Protein AF-A0A9P0MAN0-F1 (afdb_monomer_lite)

InterPro domains:
  IPR006800 Pellino family [PTHR12098] (97-258)
  IPR048334 Pellino, FHA domain [PF04710] (102-258)

Foldseek 3Di:
DDDPVVVVVVVVVVVVVVLVVVVVVLVVVVVVLVVVVVVCVVVDPDDPVVVVVSVVVVVVSVVVVVVSVVVVVVVVVVVVVVPDDDDDDDDDDDDDDPDPPDDPDFAWLAKDAAPQPPQADLVGADDQEGRMDTDTDDPFAADKDWDDKDKFQQLVPDVQLVPLPWAWEWADPDNRIIMIITIDGDRFKHKAWEWCAPDPNHNHHDDDRDPDPDNPDDDPPDDPIHRGAWMWIAGNVDSNDIDIAGGAQDSSNYHYHYDDPVDGDDPVSVVRD

pLDDT: mean 73.95, std 18.04, range [28.98, 98.31]

Secondary structure (DSSP, 8-state):
---HHHHHHHHHHHHHHHHHHHHHHHHHHHHHHHHHHHHHHHH----HHHHHHHHHHHHHHHHHHHHHHHHHHHHHHHHHHTS---------PPP-----S--PPPPEEEEEE-TTSTTS-TT--BTTB-SEEEEE--SS--EEEEEEEEEES-GGG-HHHH-TTSEEEEEEEETTEEEEEEEEEETTEEEEEEES--STT-SEE--PPPPSS--S----SS--S-TT-EEEEEESS-TT-EEEEES---TTSEEEE---TTSPPPGGGGG--

Sequence (273 aa):
MLPQHYMRNFVLTKMLFLVILITCLTLTVLSCIVLLNIIFSHRYCGTAAFQDRLNQAVANFTIILCFVTSVIKLFFSYVRHTGFLHISDGTESPILEEQDNSEKPKVKYGELVILGYNGFLPQGDKGRRRSKFVFYKRTVANGVKRLRHYVVRTPHSSQAILDANQHSISYTLSRNHAVIVEYTSDEDTDMFQIGRSSESPIDFVVMDTIPGDKTGETKVNQSTISRFACRILCDRNNPKIARIYAAGFDTSKNIFLGVSKRHPISINALNYV

Organism: Acanthoscelides obtectus (NCBI:txid200917)

Radius of gyration: 24.59 Å; chains: 1; bounding box: 73×46×70 Å

Structure (mmCIF, N/CA/C/O backbone):
data_AF-A0A9P0MAN0-F1
#
_entry.id   AF-A0A9P0MAN0-F1
#
loop_
_atom_site.group_PDB
_atom_site.id
_atom_site.type_symbol
_atom_site.label_atom_id
_atom_site.label_alt_id
_atom_site.label_comp_id
_atom_site.label_asym_id
_atom_site.label_entity_id
_atom_site.label_seq_id
_atom_site.pdbx_PDB_ins_code
_atom_site.Cartn_x
_atom_site.Cartn_y
_atom_site.Cartn_z
_atom_site.occupancy
_atom_site.B_iso_or_equiv
_atom_site.auth_seq_id
_atom_site.auth_comp_id
_atom_site.auth_asym_id
_atom_site.auth_atom_id
_atom_site.pdbx_PDB_model_num
ATOM 1 N N . MET A 1 1 ? -10.311 -13.537 47.025 1.00 41.66 1 MET A N 1
ATOM 2 C CA . MET A 1 1 ? -10.035 -12.650 45.874 1.00 41.66 1 MET A CA 1
ATOM 3 C C . MET A 1 1 ? -8.815 -11.809 46.214 1.00 41.66 1 MET A C 1
ATOM 5 O O . MET A 1 1 ? -8.884 -11.038 47.159 1.00 41.66 1 MET A O 1
ATOM 9 N N . LEU A 1 2 ? -7.682 -12.019 45.538 1.00 40.91 2 LEU A N 1
ATOM 10 C CA . LEU A 1 2 ? -6.485 -11.190 45.736 1.00 40.91 2 LEU A CA 1
ATOM 11 C C . LEU A 1 2 ? -6.649 -9.854 44.983 1.00 40.91 2 LEU A C 1
ATOM 13 O O . LEU A 1 2 ? -7.222 -9.863 43.891 1.00 40.91 2 LEU A O 1
ATOM 17 N N . PRO A 1 3 ? -6.165 -8.717 45.519 1.00 48.19 3 PRO A N 1
ATOM 18 C CA . PRO A 1 3 ? -6.352 -7.410 44.891 1.00 48.19 3 PRO A CA 1
ATOM 19 C C . PRO A 1 3 ? -5.692 -7.366 43.504 1.00 48.19 3 PRO A C 1
ATOM 21 O O . PRO A 1 3 ? -4.546 -7.794 43.354 1.00 48.19 3 PRO A O 1
ATOM 24 N N . GLN A 1 4 ? -6.370 -6.798 42.497 1.00 49.47 4 GLN A N 1
ATOM 25 C CA . GLN A 1 4 ? -5.861 -6.660 41.116 1.00 49.47 4 GLN A CA 1
ATOM 26 C C . GLN A 1 4 ? -4.467 -6.002 41.028 1.00 49.47 4 GLN A C 1
ATOM 28 O O . GLN A 1 4 ? -3.703 -6.281 40.104 1.00 49.47 4 GLN A O 1
ATOM 33 N N . HIS A 1 5 ? -4.096 -5.186 42.018 1.00 48.88 5 HIS A N 1
ATOM 34 C CA . HIS A 1 5 ? -2.762 -4.594 42.143 1.00 48.88 5 HIS A CA 1
ATOM 35 C C . HIS A 1 5 ? -1.633 -5.630 42.291 1.00 48.88 5 HIS A C 1
ATOM 37 O O . HIS A 1 5 ? -0.541 -5.430 41.758 1.00 48.88 5 HIS A O 1
ATOM 43 N N . TYR A 1 6 ? -1.890 -6.757 42.962 1.00 45.06 6 TYR A N 1
ATOM 44 C CA . TYR A 1 6 ? -0.875 -7.782 43.222 1.00 45.06 6 TYR A CA 1
ATOM 45 C C . TYR A 1 6 ? -0.571 -8.615 41.967 1.00 45.06 6 TYR A C 1
ATOM 47 O O . TYR A 1 6 ? 0.586 -8.895 41.657 1.00 45.06 6 TYR A O 1
ATOM 55 N N . MET A 1 7 ? -1.604 -8.922 41.173 1.00 47.66 7 MET A N 1
ATOM 56 C CA . MET A 1 7 ? -1.469 -9.627 39.889 1.00 47.66 7 MET A CA 1
ATOM 57 C C . MET A 1 7 ? -0.711 -8.789 38.850 1.00 47.66 7 MET A C 1
ATOM 59 O O . MET A 1 7 ? 0.095 -9.317 38.086 1.00 47.66 7 MET A O 1
ATOM 63 N N . ARG A 1 8 ? -0.923 -7.468 38.845 1.00 52.09 8 ARG A N 1
ATOM 64 C CA . ARG A 1 8 ? -0.305 -6.545 37.883 1.00 52.09 8 ARG A CA 1
ATOM 65 C C . ARG A 1 8 ? 1.192 -6.338 38.150 1.00 52.09 8 ARG A C 1
ATOM 67 O O . ARG A 1 8 ? 1.983 -6.388 37.209 1.00 52.09 8 ARG A O 1
ATOM 74 N N . ASN A 1 9 ? 1.589 -6.213 39.419 1.00 52.81 9 ASN A N 1
ATOM 75 C CA . ASN A 1 9 ? 3.002 -6.157 39.812 1.00 52.81 9 ASN A CA 1
ATOM 76 C C . ASN A 1 9 ? 3.727 -7.485 39.544 1.00 52.81 9 ASN A C 1
ATOM 78 O O . ASN A 1 9 ? 4.867 -7.485 39.093 1.00 52.81 9 ASN A O 1
ATOM 82 N N . PHE A 1 10 ? 3.054 -8.622 39.730 1.00 54.88 10 PHE A N 1
ATOM 83 C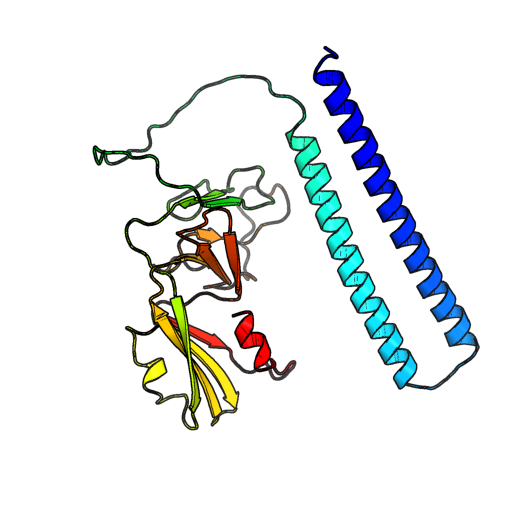 CA . PHE A 1 10 ? 3.632 -9.937 39.452 1.00 54.88 10 PHE A CA 1
ATOM 84 C C . PHE A 1 10 ? 3.945 -10.161 37.963 1.00 54.88 10 PHE A C 1
ATOM 86 O O . PHE A 1 10 ? 5.010 -10.681 37.622 1.00 54.88 10 PHE A O 1
ATOM 93 N N . VAL A 1 11 ? 3.048 -9.737 37.065 1.00 59.59 11 VAL A N 1
ATOM 94 C CA . VAL A 1 11 ? 3.262 -9.825 35.609 1.00 59.59 11 VAL A CA 1
ATOM 95 C C . VAL A 1 11 ? 4.402 -8.907 35.168 1.00 59.59 11 VAL A C 1
ATOM 97 O O . VAL A 1 11 ? 5.245 -9.325 34.376 1.00 59.59 11 VAL A O 1
ATOM 100 N N . LEU A 1 12 ? 4.480 -7.692 35.718 1.00 60.88 12 LEU A N 1
ATOM 101 C CA . LEU A 1 12 ? 5.533 -6.734 35.377 1.00 60.88 12 LEU A CA 1
ATOM 102 C C . LEU A 1 12 ? 6.921 -7.227 35.816 1.00 60.88 12 LEU A C 1
ATOM 104 O O . LEU A 1 12 ? 7.864 -7.176 35.029 1.00 60.88 12 LEU A O 1
ATOM 108 N N . THR A 1 13 ? 7.033 -7.783 37.026 1.00 62.50 13 THR A N 1
ATOM 109 C CA . THR A 1 13 ? 8.293 -8.341 37.542 1.00 62.50 13 THR A CA 1
ATOM 110 C C . THR A 1 13 ? 8.744 -9.558 36.735 1.00 62.50 13 THR A C 1
ATOM 112 O O . THR A 1 13 ? 9.922 -9.668 36.397 1.00 62.50 13 THR A O 1
ATOM 115 N N . LYS A 1 14 ? 7.818 -10.448 36.347 1.00 64.94 14 LYS A N 1
ATOM 116 C CA . LYS A 1 14 ? 8.136 -11.598 35.482 1.00 64.94 14 LYS A CA 1
ATOM 117 C C . LYS A 1 14 ? 8.559 -11.181 34.072 1.00 64.94 14 LYS A C 1
ATOM 119 O O . LYS A 1 14 ? 9.482 -11.773 33.518 1.00 64.94 14 LYS A O 1
ATOM 124 N N . MET A 1 15 ? 7.924 -10.155 33.509 1.00 65.12 15 MET A N 1
ATOM 125 C CA . MET A 1 15 ? 8.280 -9.613 32.192 1.00 65.12 15 MET A CA 1
ATOM 126 C C . MET A 1 15 ? 9.639 -8.908 32.214 1.00 65.12 15 MET A C 1
ATOM 128 O O . MET A 1 15 ? 10.447 -9.116 31.313 1.00 65.12 15 MET A O 1
ATOM 132 N N . LEU A 1 16 ? 9.938 -8.140 33.267 1.00 70.12 16 LEU A N 1
ATOM 133 C CA . LEU A 1 16 ? 11.247 -7.511 33.446 1.00 70.12 16 LEU A CA 1
ATOM 134 C C . LEU A 1 16 ? 12.358 -8.563 33.568 1.00 70.12 16 LEU A C 1
ATOM 136 O O . LEU A 1 16 ? 13.401 -8.435 32.930 1.00 70.12 16 LEU A O 1
ATOM 140 N N . PHE A 1 17 ? 12.109 -9.636 34.322 1.00 71.44 17 PHE A N 1
ATOM 141 C CA . PHE A 1 17 ? 13.049 -10.749 34.452 1.00 71.44 17 PHE A CA 1
ATOM 142 C C . PHE A 1 17 ? 13.304 -11.446 33.108 1.00 71.44 17 PHE A C 1
ATOM 144 O O . PHE A 1 17 ? 14.449 -11.744 32.774 1.00 71.44 17 PHE A O 1
ATOM 151 N N . LEU A 1 18 ? 12.259 -11.636 32.295 1.00 72.25 18 LEU A N 1
ATOM 152 C CA . LEU A 1 18 ? 12.378 -12.209 30.953 1.00 72.25 18 LEU A CA 1
ATOM 153 C C . LEU A 1 18 ? 13.194 -11.309 30.010 1.00 72.25 18 LEU A C 1
ATOM 155 O O . LEU A 1 18 ? 14.038 -11.807 29.268 1.00 72.25 18 LEU A O 1
ATOM 159 N N . VAL A 1 19 ? 12.996 -9.988 30.065 1.00 71.25 19 VAL A N 1
ATOM 160 C CA . VAL A 1 19 ? 13.771 -9.020 29.267 1.00 71.25 19 VAL A CA 1
ATOM 161 C C . VAL A 1 19 ? 15.247 -9.024 29.670 1.00 71.25 19 VAL A C 1
ATOM 163 O O . VAL A 1 19 ? 16.117 -9.049 28.797 1.00 71.25 19 VAL A O 1
ATOM 166 N N . ILE A 1 20 ? 15.544 -9.050 30.973 1.00 74.44 20 ILE A N 1
ATOM 167 C CA . ILE A 1 20 ? 16.921 -9.149 31.479 1.00 74.44 20 ILE A CA 1
ATOM 168 C C . ILE A 1 20 ? 17.561 -10.462 31.014 1.00 74.44 20 ILE A C 1
ATOM 170 O O . ILE A 1 20 ? 18.679 -10.446 30.502 1.00 74.44 20 ILE A O 1
ATOM 174 N N . LEU A 1 21 ? 16.833 -11.579 31.105 1.00 74.88 21 LEU A N 1
ATOM 175 C CA . LEU A 1 21 ? 17.315 -12.893 30.683 1.00 74.88 21 LEU A CA 1
ATOM 176 C C . LEU A 1 21 ? 17.633 -12.937 29.181 1.00 74.88 21 LEU A C 1
ATOM 178 O O . LEU A 1 21 ? 18.707 -13.399 28.799 1.00 74.88 21 LEU A O 1
ATOM 182 N N . ILE A 1 22 ? 16.741 -12.411 28.333 1.00 76.44 22 ILE A N 1
ATOM 183 C CA . ILE A 1 22 ? 16.956 -12.327 26.879 1.00 76.44 22 ILE A CA 1
ATOM 184 C C . ILE A 1 22 ? 18.169 -11.445 26.573 1.00 76.44 22 ILE A C 1
ATOM 186 O O . ILE A 1 22 ? 19.022 -11.823 25.772 1.00 76.44 22 ILE A O 1
ATOM 190 N N . THR A 1 23 ? 18.292 -10.301 27.247 1.00 73.12 23 THR A N 1
ATOM 191 C CA . THR A 1 23 ? 19.420 -9.380 27.046 1.00 73.12 23 THR A CA 1
ATOM 192 C C . THR A 1 23 ? 20.745 -10.039 27.445 1.00 73.12 23 THR A C 1
ATOM 194 O O . THR A 1 23 ? 21.688 -10.041 26.653 1.00 73.12 23 THR A O 1
ATOM 197 N N . CYS A 1 24 ? 20.808 -10.695 28.608 1.00 74.06 24 CYS A N 1
ATOM 198 C CA . CYS A 1 24 ? 21.978 -11.468 29.037 1.00 74.06 24 CYS A CA 1
ATOM 199 C C . CYS A 1 24 ? 22.333 -12.578 28.044 1.00 74.06 24 CYS A C 1
ATOM 201 O O . CYS A 1 24 ? 23.498 -12.713 27.668 1.00 74.06 24 CYS A O 1
ATOM 203 N N . LEU A 1 25 ? 21.345 -13.344 27.573 1.00 77.69 25 LEU A N 1
ATOM 204 C CA . LEU A 1 25 ? 21.576 -14.427 26.619 1.00 77.69 25 LEU A CA 1
ATOM 205 C C . LEU A 1 25 ? 22.143 -13.889 25.298 1.00 77.69 25 LEU A C 1
ATOM 207 O O . LEU A 1 25 ? 23.126 -14.426 24.792 1.00 77.69 25 LEU A O 1
ATOM 211 N N . THR A 1 26 ? 21.595 -12.785 24.778 1.00 75.69 26 THR A N 1
ATOM 212 C CA . THR A 1 26 ? 22.109 -12.154 23.549 1.00 75.69 26 THR A CA 1
ATOM 213 C C . THR A 1 26 ? 23.539 -11.635 23.709 1.00 75.69 26 THR A C 1
ATOM 215 O O . THR A 1 26 ? 24.371 -11.878 22.839 1.00 75.69 26 THR A O 1
ATOM 218 N N . LEU A 1 27 ? 23.871 -10.997 24.835 1.00 75.19 27 LEU A N 1
ATOM 219 C CA . LEU A 1 27 ? 25.234 -10.530 25.110 1.00 75.19 27 LEU A CA 1
ATOM 220 C C . LEU A 1 27 ? 26.223 -11.693 25.235 1.00 75.19 27 LEU A C 1
ATOM 222 O O . LEU A 1 27 ? 27.342 -11.610 24.729 1.00 75.19 27 LEU A O 1
ATOM 226 N N . THR A 1 28 ? 25.795 -12.800 25.845 1.00 75.06 28 THR A N 1
ATOM 227 C CA . THR A 1 28 ? 26.633 -13.994 25.998 1.00 75.06 28 THR A CA 1
ATOM 228 C C . THR A 1 28 ? 26.911 -14.627 24.635 1.00 75.06 28 THR A C 1
ATOM 230 O O . THR A 1 28 ? 28.068 -14.865 24.297 1.00 75.06 28 THR A O 1
ATOM 233 N N . VAL A 1 29 ? 25.883 -14.795 23.795 1.00 78.88 29 VAL A N 1
ATOM 234 C CA . VAL A 1 29 ? 26.041 -15.317 22.426 1.00 78.88 29 VAL A CA 1
ATOM 235 C C . VAL A 1 29 ? 26.944 -14.409 21.584 1.00 78.88 29 VAL A C 1
ATOM 237 O O . VAL A 1 29 ? 27.822 -14.912 20.883 1.00 78.88 29 VAL A O 1
ATOM 240 N N . LEU A 1 30 ? 26.799 -13.084 21.694 1.00 76.00 30 LEU A N 1
ATOM 241 C CA . LEU A 1 30 ? 27.668 -12.135 20.995 1.00 76.00 30 LEU A CA 1
ATOM 242 C C . LEU A 1 30 ? 29.128 -12.271 21.445 1.00 76.00 30 LEU A C 1
ATOM 244 O O . LEU A 1 30 ? 30.023 -12.330 20.603 1.00 76.00 30 LEU A O 1
ATOM 248 N N . SER A 1 31 ? 29.368 -12.378 22.756 1.00 74.06 31 SER A N 1
ATOM 249 C CA . SER A 1 31 ? 30.718 -12.571 23.293 1.00 74.06 31 SER A CA 1
ATOM 250 C C . SER A 1 31 ? 31.347 -13.882 22.810 1.00 74.06 31 SER A C 1
ATOM 252 O O . SER A 1 31 ? 32.505 -13.872 22.403 1.00 74.06 31 SER A O 1
ATOM 254 N N . CYS A 1 32 ? 30.580 -14.978 22.731 1.00 76.44 32 CYS A N 1
ATOM 255 C CA . CYS A 1 32 ? 31.044 -16.246 22.164 1.00 76.44 32 CYS A CA 1
ATOM 256 C C . CYS A 1 32 ? 31.399 -16.124 20.675 1.00 76.44 32 CYS A C 1
ATOM 258 O O . CYS A 1 32 ? 32.428 -16.650 20.259 1.00 76.44 32 CYS A O 1
ATOM 260 N N . ILE A 1 33 ? 30.592 -15.418 19.874 1.00 74.19 33 ILE A N 1
ATOM 261 C CA . ILE A 1 33 ? 30.869 -15.195 18.443 1.00 74.19 33 ILE A CA 1
ATOM 262 C C . ILE A 1 33 ? 32.153 -14.379 18.260 1.00 74.19 33 ILE A C 1
ATOM 264 O O . ILE A 1 33 ? 32.983 -14.727 17.420 1.00 74.19 33 ILE A O 1
ATOM 268 N N . VAL A 1 34 ? 32.346 -13.325 19.058 1.00 73.62 34 VAL A N 1
ATOM 269 C CA . VAL A 1 34 ? 33.569 -12.507 19.026 1.00 73.62 34 VAL A CA 1
ATOM 270 C C . VAL A 1 34 ? 34.785 -13.328 19.458 1.00 73.62 34 VAL A C 1
ATOM 272 O O . VAL A 1 34 ? 35.817 -13.276 18.792 1.00 73.62 34 VAL A O 1
ATOM 275 N N . LEU A 1 35 ? 34.663 -14.139 20.514 1.00 73.50 35 LEU A N 1
ATOM 276 C CA . LEU A 1 35 ? 35.747 -15.001 20.987 1.00 73.50 35 LEU A CA 1
ATOM 277 C C . LEU A 1 35 ? 36.127 -16.057 19.939 1.00 73.50 35 LEU A C 1
ATOM 279 O O . LEU A 1 35 ? 37.308 -16.267 19.673 1.00 73.50 35 LEU A O 1
ATOM 283 N N . LEU A 1 36 ? 35.131 -16.680 19.300 1.00 70.94 36 LEU A N 1
ATOM 284 C CA . LEU A 1 36 ? 35.341 -17.605 18.187 1.00 70.94 36 LEU A CA 1
ATOM 285 C C . LEU A 1 36 ? 36.035 -16.897 17.019 1.00 70.94 36 LEU A C 1
ATOM 287 O O . LEU A 1 36 ? 36.984 -17.442 16.468 1.00 70.94 36 LEU A O 1
ATOM 291 N N . ASN A 1 37 ? 35.636 -15.670 16.683 1.00 65.75 37 ASN A N 1
ATOM 292 C CA . ASN A 1 37 ? 36.287 -14.883 15.636 1.00 65.75 37 ASN A CA 1
ATOM 293 C C . ASN A 1 37 ? 37.772 -14.628 15.965 1.00 65.75 37 ASN A C 1
ATOM 295 O O . ASN A 1 37 ? 38.631 -14.900 15.133 1.00 65.75 37 ASN A O 1
ATOM 299 N N . ILE A 1 38 ? 38.095 -14.237 17.203 1.00 69.38 38 ILE A N 1
ATOM 300 C CA . ILE A 1 38 ? 39.485 -14.041 17.656 1.00 69.38 38 ILE A CA 1
ATOM 301 C C . ILE A 1 38 ? 40.288 -15.353 17.580 1.00 69.38 38 ILE A C 1
ATOM 303 O O . ILE A 1 38 ? 41.393 -15.367 17.036 1.00 69.38 38 ILE A O 1
ATOM 307 N N . ILE A 1 39 ? 39.730 -16.468 18.067 1.00 68.69 39 ILE A N 1
ATOM 308 C CA . ILE A 1 39 ? 40.394 -17.785 18.067 1.00 68.69 39 ILE A CA 1
ATOM 309 C C . ILE A 1 39 ? 40.644 -18.289 16.637 1.00 68.69 39 ILE A C 1
ATOM 311 O O . ILE A 1 39 ? 41.720 -18.815 16.345 1.00 68.69 39 ILE A O 1
ATOM 315 N N . PHE A 1 40 ? 39.669 -18.132 15.738 1.00 62.16 40 PHE A N 1
ATOM 316 C CA . PHE A 1 40 ? 39.787 -18.583 14.351 1.00 62.16 40 PHE A CA 1
ATOM 317 C C . PHE A 1 40 ? 40.678 -17.666 13.511 1.00 62.16 40 PHE A C 1
ATOM 319 O O . PHE A 1 40 ? 41.458 -18.177 12.710 1.00 62.16 40 PHE A O 1
ATOM 326 N N . SER A 1 41 ? 40.647 -16.352 13.743 1.00 61.66 41 SER A N 1
ATOM 327 C CA . SER A 1 41 ? 41.544 -15.390 13.088 1.00 61.66 41 SER A CA 1
ATOM 328 C C . SER A 1 41 ? 43.016 -15.652 13.448 1.00 61.66 41 SER A C 1
ATOM 330 O O . SER A 1 41 ? 43.905 -15.489 12.617 1.00 61.66 41 SER A O 1
ATOM 332 N N . HIS A 1 42 ? 43.277 -16.186 14.649 1.00 59.91 42 HIS A N 1
ATOM 333 C CA . HIS A 1 42 ? 44.621 -16.573 15.088 1.00 59.91 42 HIS A CA 1
ATOM 334 C C . HIS A 1 42 ? 45.084 -17.961 14.584 1.00 59.91 42 HIS A C 1
ATOM 336 O O . HIS A 1 42 ? 46.278 -18.261 14.646 1.00 59.91 42 HIS A O 1
ATOM 342 N N . ARG A 1 43 ? 44.174 -18.829 14.102 1.00 57.47 43 ARG A N 1
ATOM 343 C CA . ARG A 1 43 ? 44.503 -20.185 13.597 1.00 57.47 43 ARG A CA 1
ATOM 344 C C . ARG A 1 43 ? 44.394 -20.353 12.081 1.00 57.47 43 ARG A C 1
ATOM 346 O O . ARG A 1 43 ? 45.039 -21.247 11.546 1.00 57.47 43 ARG A O 1
ATOM 353 N N . TYR A 1 44 ? 43.603 -19.532 11.394 1.00 55.41 44 TYR A N 1
ATOM 354 C CA . TYR A 1 44 ? 43.325 -19.681 9.966 1.00 55.41 44 TYR A CA 1
ATOM 355 C C . TYR A 1 44 ? 43.470 -18.343 9.243 1.00 55.41 44 TYR A C 1
ATOM 357 O O . TYR A 1 44 ? 42.501 -17.636 8.977 1.00 55.41 44 TYR A O 1
ATOM 365 N N . CYS A 1 45 ? 44.705 -18.018 8.874 1.00 49.31 45 CYS A N 1
ATOM 366 C CA . CYS A 1 45 ? 44.957 -16.999 7.868 1.00 49.31 45 CYS A CA 1
ATOM 367 C C . CYS A 1 45 ? 44.557 -17.566 6.489 1.00 49.31 45 CYS A C 1
ATOM 369 O O . CYS A 1 45 ? 45.203 -18.490 5.999 1.00 49.31 45 CYS A O 1
ATOM 371 N N . GLY A 1 46 ? 43.495 -17.037 5.864 1.00 55.91 46 GLY A N 1
ATOM 372 C CA . GLY A 1 46 ? 43.419 -17.028 4.394 1.00 55.91 46 GLY A CA 1
ATOM 373 C C . GLY A 1 46 ? 42.343 -17.835 3.650 1.00 55.91 46 GLY A C 1
ATOM 374 O O . GLY A 1 46 ? 42.591 -18.188 2.503 1.00 55.91 46 GLY A O 1
ATOM 375 N N . THR A 1 47 ? 41.135 -18.084 4.178 1.00 59.81 47 THR A N 1
ATOM 376 C CA . THR A 1 47 ? 40.023 -18.564 3.313 1.00 59.81 47 THR A CA 1
ATOM 377 C C . THR A 1 47 ? 38.866 -17.560 3.248 1.00 59.81 47 THR A C 1
ATOM 379 O O . THR A 1 47 ? 38.084 -17.415 4.185 1.00 59.81 47 THR A O 1
ATOM 382 N N . ALA A 1 48 ? 38.732 -16.864 2.112 1.00 59.62 48 ALA A N 1
ATOM 383 C CA . ALA A 1 48 ? 37.707 -15.834 1.875 1.00 59.62 48 ALA A CA 1
ATOM 384 C C . ALA A 1 48 ? 36.267 -16.325 2.157 1.00 59.62 48 ALA A C 1
ATOM 386 O O . ALA A 1 48 ? 35.456 -15.606 2.730 1.00 59.62 48 ALA A O 1
ATOM 387 N N . ALA A 1 49 ? 35.981 -17.600 1.874 1.00 58.09 49 ALA A N 1
ATOM 388 C CA . ALA A 1 49 ? 34.672 -18.218 2.100 1.00 58.09 49 ALA A CA 1
ATOM 389 C C . ALA A 1 49 ? 34.290 -18.411 3.586 1.00 58.09 49 ALA A C 1
ATOM 391 O O . ALA A 1 49 ? 33.119 -18.645 3.904 1.00 58.09 49 ALA A O 1
ATOM 392 N N . PHE A 1 50 ? 35.257 -18.379 4.510 1.00 61.16 50 PHE A N 1
ATOM 393 C CA . PHE A 1 50 ? 34.981 -18.406 5.950 1.00 61.16 50 PHE A CA 1
ATOM 394 C C . PHE A 1 50 ? 34.656 -17.001 6.463 1.00 61.16 50 PHE A C 1
ATOM 396 O O . PHE A 1 50 ? 33.674 -16.829 7.186 1.00 61.16 50 PHE A O 1
ATOM 403 N N . GLN A 1 51 ? 35.406 -15.996 5.998 1.00 62.12 51 GLN A N 1
ATOM 404 C CA . GLN A 1 51 ? 35.175 -14.592 6.330 1.00 62.12 51 GLN A CA 1
ATOM 405 C C . GLN A 1 51 ? 33.783 -14.121 5.886 1.00 62.12 51 GLN A C 1
ATOM 407 O O . GLN A 1 51 ? 33.089 -13.466 6.659 1.00 62.12 51 GLN A O 1
ATOM 412 N N . ASP A 1 52 ? 33.323 -14.526 4.698 1.00 61.72 52 ASP A N 1
ATOM 413 C CA . ASP A 1 52 ? 31.982 -14.180 4.206 1.00 61.72 52 ASP A CA 1
ATOM 414 C C . ASP A 1 52 ? 30.861 -14.794 5.056 1.00 61.72 52 ASP A C 1
ATOM 416 O O . ASP A 1 52 ? 29.876 -14.126 5.377 1.00 61.72 52 ASP A O 1
ATOM 420 N N . ARG A 1 53 ? 31.019 -16.050 5.497 1.00 62.91 53 ARG A N 1
ATOM 421 C CA . ARG A 1 53 ? 30.042 -16.709 6.383 1.00 62.91 53 ARG A CA 1
ATOM 422 C C . ARG A 1 53 ? 29.999 -16.077 7.772 1.00 62.91 53 ARG A C 1
ATOM 424 O O . ARG A 1 53 ? 28.922 -15.958 8.352 1.00 62.91 53 ARG A O 1
ATOM 431 N N . LEU A 1 54 ? 31.144 -15.630 8.279 1.00 63.19 54 LEU A N 1
ATOM 432 C CA . LEU A 1 54 ? 31.239 -14.891 9.536 1.00 63.19 54 LEU A CA 1
ATOM 433 C C . LEU A 1 54 ? 30.631 -13.493 9.430 1.00 63.19 54 LEU A C 1
ATOM 435 O O . LEU A 1 54 ? 29.845 -13.114 10.294 1.00 63.19 54 LEU A O 1
ATOM 439 N N . ASN A 1 55 ? 30.910 -12.763 8.351 1.00 65.25 55 ASN A N 1
ATOM 440 C CA . ASN A 1 55 ? 30.300 -11.461 8.084 1.00 65.25 55 ASN A CA 1
ATOM 441 C C . ASN A 1 55 ? 28.773 -11.576 7.976 1.00 65.25 55 ASN A C 1
ATOM 443 O O . ASN A 1 55 ? 28.053 -10.763 8.556 1.00 65.25 55 ASN A O 1
ATOM 447 N N . GLN A 1 56 ? 28.268 -12.625 7.318 1.00 67.31 56 GLN A N 1
ATOM 448 C CA . GLN A 1 56 ? 26.834 -12.905 7.253 1.00 67.31 56 GLN A CA 1
ATOM 449 C C . GLN A 1 56 ? 26.244 -13.227 8.636 1.00 67.31 56 GLN A C 1
ATOM 451 O O . GLN A 1 56 ? 25.158 -12.751 8.969 1.00 67.31 56 GLN A O 1
ATOM 456 N N . ALA A 1 57 ? 26.953 -14.003 9.463 1.00 62.56 57 ALA A N 1
ATOM 457 C CA . ALA A 1 57 ? 26.522 -14.312 10.826 1.00 62.56 57 ALA A CA 1
ATOM 458 C C . ALA A 1 57 ? 26.486 -13.057 11.717 1.00 62.56 57 ALA A C 1
ATOM 460 O O . ALA A 1 57 ? 25.507 -12.843 12.432 1.00 62.56 57 ALA A O 1
ATOM 461 N N . VAL A 1 58 ? 27.499 -12.189 11.624 1.00 66.94 58 VAL A N 1
ATOM 462 C CA . VAL A 1 58 ? 27.558 -10.901 12.336 1.00 66.94 58 VAL A CA 1
ATOM 463 C C . VAL A 1 58 ? 26.449 -9.957 11.863 1.00 66.94 58 VAL A C 1
ATOM 465 O O . VAL A 1 58 ? 25.797 -9.319 12.693 1.00 66.94 58 VAL A O 1
ATOM 468 N N . ALA A 1 59 ? 26.169 -9.899 10.558 1.00 65.69 59 ALA A N 1
ATOM 469 C CA . ALA A 1 59 ? 25.083 -9.088 10.007 1.00 65.69 59 ALA A CA 1
ATOM 470 C C . ALA A 1 59 ? 23.707 -9.564 10.502 1.00 65.69 59 ALA A C 1
ATOM 472 O O . ALA A 1 59 ? 22.921 -8.762 11.010 1.00 65.69 59 ALA A O 1
ATOM 473 N N . ASN A 1 60 ? 23.444 -10.873 10.442 1.00 68.56 60 ASN A N 1
ATOM 474 C CA . ASN A 1 60 ? 22.207 -11.466 10.954 1.00 68.56 60 ASN A CA 1
ATOM 475 C C . ASN A 1 60 ? 22.044 -11.204 12.460 1.00 68.56 60 ASN A C 1
ATOM 477 O O . ASN A 1 60 ? 20.955 -10.859 12.918 1.00 68.56 60 ASN A O 1
ATOM 481 N N . PHE A 1 61 ? 23.131 -11.303 13.229 1.00 66.50 61 PHE A N 1
ATOM 482 C CA . PHE A 1 61 ? 23.105 -11.034 14.664 1.00 66.50 61 PHE A CA 1
ATOM 483 C C . PHE A 1 61 ? 22.863 -9.551 14.982 1.00 66.50 61 PHE A C 1
ATOM 485 O O . PHE A 1 61 ? 22.099 -9.224 15.888 1.00 66.50 61 PHE A O 1
ATOM 492 N N . THR A 1 62 ? 23.450 -8.643 14.199 1.00 66.31 62 THR A N 1
ATOM 493 C CA . THR A 1 62 ? 23.230 -7.194 14.328 1.00 66.31 62 THR A CA 1
ATOM 494 C C . THR A 1 62 ? 21.763 -6.838 14.078 1.00 66.31 62 THR A C 1
ATOM 496 O O . THR A 1 62 ? 21.181 -6.066 14.837 1.00 66.31 62 THR A O 1
ATOM 499 N N . ILE A 1 63 ? 21.127 -7.460 13.078 1.00 68.00 63 ILE A N 1
ATOM 500 C CA . ILE A 1 63 ? 19.692 -7.290 12.798 1.00 68.00 63 ILE A CA 1
ATOM 501 C C . ILE A 1 63 ? 18.845 -7.758 13.989 1.00 68.00 63 ILE A C 1
ATOM 503 O O . ILE A 1 63 ? 17.938 -7.042 14.418 1.00 68.00 63 ILE A O 1
ATOM 507 N N . ILE A 1 64 ? 19.165 -8.924 14.560 1.00 67.56 64 ILE A N 1
ATOM 508 C CA . ILE A 1 64 ? 18.470 -9.459 15.742 1.00 67.56 64 ILE A CA 1
ATOM 509 C C . ILE A 1 64 ? 18.633 -8.511 16.938 1.00 67.56 64 ILE A C 1
ATOM 511 O O . ILE A 1 64 ? 17.652 -8.201 17.613 1.00 67.56 64 ILE A O 1
ATOM 515 N N . LEU A 1 65 ? 19.836 -7.984 17.176 1.00 65.69 65 LEU A N 1
ATOM 516 C CA . LEU A 1 65 ? 20.095 -7.042 18.266 1.00 65.69 65 LEU A CA 1
ATOM 517 C C . LEU A 1 65 ? 19.341 -5.713 18.074 1.00 65.69 65 LEU A C 1
ATOM 519 O O . LEU A 1 65 ? 18.750 -5.190 19.022 1.00 65.69 65 LEU A O 1
ATOM 523 N N . CYS A 1 66 ? 19.290 -5.183 16.850 1.00 66.50 66 CYS A N 1
ATOM 524 C CA . CYS A 1 66 ? 18.488 -4.002 16.515 1.00 66.50 66 CYS A CA 1
ATOM 525 C C . CYS A 1 66 ? 16.986 -4.238 16.741 1.00 66.50 66 CYS A C 1
ATOM 527 O O . CYS A 1 66 ? 16.285 -3.350 17.233 1.00 66.50 66 CYS A O 1
ATOM 529 N N . PHE A 1 67 ? 16.491 -5.438 16.434 1.00 68.94 67 PHE A N 1
ATOM 530 C CA . PHE A 1 67 ? 15.099 -5.807 16.676 1.00 68.94 67 PHE A CA 1
ATOM 531 C C . PHE A 1 67 ? 14.794 -5.903 18.177 1.00 68.94 67 PHE A C 1
ATOM 533 O O . PHE A 1 67 ? 13.866 -5.254 18.658 1.00 68.94 67 PHE A O 1
ATOM 540 N N . VAL A 1 68 ? 15.624 -6.623 18.940 1.00 68.19 68 VAL A N 1
ATOM 541 C CA . VAL A 1 68 ? 15.470 -6.777 20.398 1.00 68.19 68 VAL A CA 1
ATOM 542 C C . VAL A 1 68 ? 15.530 -5.422 21.105 1.00 68.19 68 VAL A C 1
ATOM 544 O O . VAL A 1 68 ? 14.66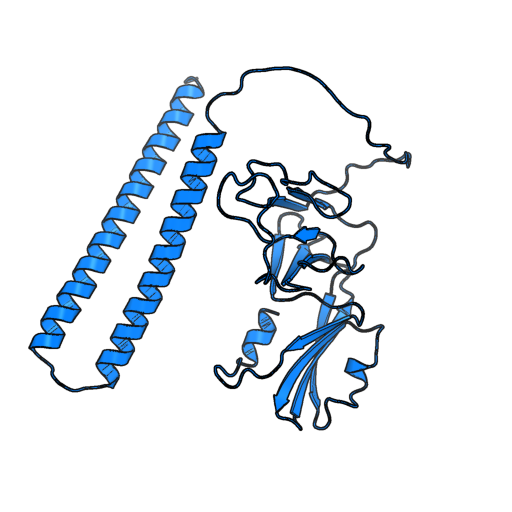1 -5.108 21.916 1.00 68.19 68 VAL A O 1
ATOM 547 N N . THR A 1 69 ? 16.493 -4.566 20.757 1.00 67.50 69 THR A N 1
ATOM 548 C CA . THR A 1 69 ? 16.603 -3.219 21.347 1.00 67.50 69 THR A CA 1
ATOM 549 C C . THR A 1 69 ? 15.414 -2.319 20.998 1.00 67.50 69 THR A C 1
ATOM 551 O O . THR A 1 69 ? 14.977 -1.534 21.842 1.00 67.50 69 THR A O 1
ATOM 554 N N . SER A 1 70 ? 14.839 -2.453 19.799 1.00 66.19 70 SER A N 1
ATOM 555 C CA . SER A 1 70 ? 13.628 -1.721 19.399 1.00 66.19 70 SER A CA 1
ATOM 556 C C . SER A 1 70 ? 12.390 -2.190 20.169 1.00 66.19 70 SER A C 1
ATOM 558 O O . SER A 1 70 ? 11.619 -1.357 20.644 1.00 66.19 70 SER A O 1
ATOM 560 N N . VAL A 1 71 ? 12.236 -3.503 20.374 1.00 68.69 71 VAL A N 1
ATOM 561 C CA . VAL A 1 71 ? 11.152 -4.082 21.188 1.00 68.69 71 VAL A CA 1
ATOM 562 C C . VAL A 1 71 ? 11.274 -3.654 22.653 1.00 68.69 71 VAL A C 1
ATOM 564 O O . VAL A 1 71 ? 10.278 -3.273 23.264 1.00 68.69 71 VAL A O 1
ATOM 567 N N . ILE A 1 72 ? 12.491 -3.624 23.205 1.00 65.56 72 ILE A N 1
ATOM 568 C CA . ILE A 1 72 ? 12.746 -3.134 24.569 1.00 65.56 72 ILE A CA 1
ATOM 569 C C . ILE A 1 72 ? 12.388 -1.647 24.692 1.00 65.56 72 ILE A C 1
ATOM 571 O O . ILE A 1 72 ? 11.701 -1.263 25.637 1.00 65.56 72 ILE A O 1
ATOM 575 N N . LYS A 1 73 ? 12.789 -0.800 23.734 1.00 66.44 73 LYS A N 1
ATOM 576 C CA . LYS A 1 73 ? 12.413 0.628 23.723 1.00 66.44 73 LYS A CA 1
ATOM 577 C C . LYS A 1 73 ? 10.899 0.825 23.651 1.00 66.44 73 LYS A C 1
ATOM 579 O O . LYS A 1 73 ? 10.366 1.669 24.369 1.00 66.44 73 LYS A O 1
ATOM 584 N N . LEU A 1 74 ? 10.214 0.032 22.827 1.00 64.44 74 LEU A N 1
ATOM 585 C CA . LEU A 1 74 ? 8.757 0.050 22.716 1.00 64.44 74 LEU A CA 1
ATOM 586 C C . LEU A 1 74 ? 8.095 -0.368 24.037 1.00 64.44 74 LEU A C 1
ATOM 588 O O . LEU A 1 74 ? 7.150 0.277 24.484 1.00 64.44 74 LEU A O 1
ATOM 592 N N . PHE A 1 75 ? 8.639 -1.385 24.708 1.00 63.38 75 PHE A N 1
ATOM 593 C CA . PHE A 1 75 ? 8.170 -1.830 26.017 1.00 63.38 75 PHE A CA 1
ATOM 594 C C . PHE A 1 75 ? 8.381 -0.768 27.102 1.00 63.38 75 PHE A C 1
ATOM 596 O O . PHE A 1 75 ? 7.448 -0.452 27.831 1.00 63.38 75 PHE A O 1
ATOM 603 N N . PHE A 1 76 ? 9.564 -0.151 27.188 1.00 61.62 76 PHE A N 1
ATOM 604 C CA . PHE A 1 76 ? 9.804 0.937 28.141 1.00 61.62 76 PHE A CA 1
ATOM 605 C C . PHE A 1 76 ? 8.934 2.163 27.849 1.00 61.62 76 PHE A C 1
ATOM 607 O O . PHE A 1 76 ? 8.464 2.799 28.788 1.00 61.62 76 PHE A O 1
ATOM 614 N N . SER A 1 77 ? 8.669 2.476 26.578 1.00 63.34 77 SER A N 1
ATOM 615 C CA . SER A 1 77 ? 7.716 3.521 26.187 1.00 63.34 77 SER A CA 1
ATOM 616 C C . SER A 1 77 ? 6.288 3.182 26.635 1.00 63.34 77 SER A C 1
ATOM 618 O O . SER A 1 77 ? 5.615 4.032 27.217 1.00 63.34 77 SER A O 1
ATOM 620 N N . TYR A 1 78 ? 5.859 1.930 26.466 1.00 58.75 78 TYR A N 1
ATOM 621 C CA . TYR A 1 78 ? 4.562 1.440 26.934 1.00 58.75 78 TYR A CA 1
ATOM 622 C C . TYR A 1 78 ? 4.441 1.485 28.466 1.00 58.75 78 TYR A C 1
ATOM 624 O O . TYR A 1 78 ? 3.471 2.020 28.998 1.00 58.75 78 TYR A O 1
ATOM 632 N N . VAL A 1 79 ? 5.459 1.013 29.194 1.00 55.31 79 VAL A N 1
ATOM 633 C CA . VAL A 1 79 ? 5.499 1.065 30.665 1.00 55.31 79 VAL A CA 1
ATOM 634 C C . VAL A 1 79 ? 5.458 2.514 31.158 1.00 55.31 79 VAL A C 1
ATOM 636 O O . VAL A 1 79 ? 4.682 2.811 32.066 1.00 55.31 79 VAL A O 1
ATOM 639 N N . ARG A 1 80 ? 6.201 3.427 30.511 1.00 53.41 80 ARG A N 1
ATOM 640 C CA . ARG A 1 80 ? 6.196 4.869 30.818 1.00 53.41 80 ARG A CA 1
ATOM 641 C C . ARG A 1 80 ? 4.817 5.506 30.620 1.00 53.41 80 ARG A C 1
ATOM 643 O O . ARG A 1 80 ? 4.453 6.376 31.398 1.00 53.41 80 ARG A O 1
ATOM 650 N N . HIS A 1 81 ? 4.041 5.044 29.638 1.00 51.53 81 HIS A N 1
ATOM 651 C CA . HIS A 1 81 ? 2.672 5.516 29.398 1.00 51.53 81 HIS A CA 1
ATOM 652 C C . HIS A 1 81 ? 1.623 4.921 30.348 1.00 51.53 81 HIS A C 1
ATOM 654 O O . HIS A 1 81 ? 0.571 5.522 30.539 1.00 51.53 81 HIS A O 1
ATOM 660 N N . THR A 1 82 ? 1.883 3.766 30.968 1.00 52.62 82 THR A N 1
ATOM 661 C CA . THR A 1 82 ? 0.938 3.138 31.917 1.00 52.62 82 THR A CA 1
ATOM 662 C C . THR A 1 82 ? 1.085 3.606 33.372 1.00 52.62 82 THR A C 1
ATOM 664 O O . THR A 1 82 ? 0.364 3.114 34.247 1.00 52.62 82 THR A O 1
ATOM 667 N N . GLY A 1 83 ? 1.997 4.548 33.640 1.00 44.38 83 GLY A N 1
ATOM 668 C CA . GLY A 1 83 ? 2.198 5.175 34.943 1.00 44.38 83 GLY A CA 1
ATOM 669 C C . GLY A 1 83 ? 1.541 6.553 35.033 1.00 44.38 83 GLY A C 1
ATOM 670 O O . GLY A 1 83 ? 2.044 7.506 34.456 1.00 44.38 83 GLY A O 1
ATOM 671 N N . PHE A 1 84 ? 0.489 6.630 35.852 1.00 36.38 84 PHE A N 1
ATOM 672 C CA . PHE A 1 84 ? -0.138 7.834 36.413 1.00 36.38 84 PHE A CA 1
ATOM 673 C C . PHE A 1 84 ? -1.071 8.653 35.502 1.00 36.38 84 PHE A C 1
ATOM 675 O O . PHE A 1 84 ? -0.662 9.468 34.683 1.00 36.38 84 PHE A O 1
ATOM 682 N N . LEU A 1 85 ? -2.372 8.461 35.733 1.00 42.53 85 LEU A N 1
ATOM 683 C CA . LEU A 1 85 ? -3.440 9.351 35.299 1.00 42.53 85 LEU A CA 1
ATOM 684 C C . LEU A 1 85 ? -3.700 10.364 36.424 1.00 42.53 85 LEU A C 1
ATOM 686 O O . LEU A 1 85 ? -3.989 9.951 37.547 1.00 42.53 85 LEU A O 1
ATOM 690 N N . HIS A 1 86 ? -3.646 11.663 36.127 1.00 31.48 86 HIS A N 1
ATOM 691 C CA . HIS A 1 86 ? -4.356 12.677 36.910 1.00 31.48 86 HIS A CA 1
ATOM 692 C C . HIS A 1 86 ? -4.905 13.783 35.988 1.00 31.48 86 HIS A C 1
ATOM 694 O O . HIS A 1 86 ? -4.176 14.657 35.542 1.00 31.48 86 HIS A O 1
ATOM 700 N N . ILE A 1 87 ? -6.175 13.586 35.617 1.00 33.72 87 ILE A N 1
ATOM 701 C CA . ILE A 1 87 ? -7.349 14.487 35.624 1.00 33.72 87 ILE A CA 1
ATOM 702 C C . ILE A 1 87 ? -7.193 15.985 35.250 1.00 33.72 87 ILE A C 1
ATOM 704 O O . ILE A 1 87 ? -6.471 16.717 35.917 1.00 33.72 87 ILE A O 1
ATOM 708 N N . SER A 1 88 ? -8.054 16.377 34.283 1.00 36.44 88 SER A N 1
ATOM 709 C CA . SER A 1 88 ? -8.628 17.699 33.905 1.00 36.44 88 SER A CA 1
ATOM 710 C C . SER A 1 88 ? -7.653 18.809 33.487 1.00 36.44 88 SER A C 1
ATOM 712 O O . SER A 1 88 ? -6.695 19.091 34.186 1.00 36.44 88 SER A O 1
ATOM 714 N N . ASP A 1 89 ? -7.849 19.494 32.360 1.00 28.98 89 ASP A N 1
ATOM 715 C CA . ASP A 1 89 ? -9.013 20.361 32.163 1.00 28.98 89 ASP A CA 1
ATOM 716 C C . ASP A 1 89 ? -9.440 20.513 30.694 1.00 28.98 89 ASP A C 1
ATOM 718 O O . ASP A 1 89 ? -8.663 20.290 29.762 1.00 28.98 89 ASP A O 1
ATOM 722 N N . GLY A 1 90 ? -10.716 20.841 30.510 1.00 42.03 90 GLY A N 1
ATOM 723 C CA . GLY A 1 90 ? -11.407 20.811 29.230 1.00 42.03 90 GLY A CA 1
ATOM 724 C C . GLY A 1 90 ? -11.001 21.905 28.244 1.00 42.03 90 GLY A C 1
ATOM 725 O O . GLY A 1 90 ? -10.772 23.058 28.598 1.00 42.03 90 GLY A O 1
ATOM 726 N N . THR A 1 91 ? -11.004 21.542 26.963 1.00 32.50 91 THR A N 1
ATOM 727 C CA . THR A 1 91 ? -11.491 22.398 25.870 1.00 32.50 91 THR A CA 1
ATOM 728 C C . THR A 1 91 ? -11.733 21.513 24.648 1.00 32.50 91 THR A C 1
ATOM 730 O O . THR A 1 91 ? -10.855 21.297 23.814 1.00 32.50 91 THR A O 1
ATOM 733 N N . GLU A 1 92 ? -12.936 20.947 24.551 1.00 33.16 92 GLU A N 1
ATOM 734 C CA . GLU A 1 92 ? -13.434 20.436 23.275 1.00 33.16 92 GLU A CA 1
ATOM 735 C C . GLU A 1 92 ? -13.634 21.630 22.339 1.00 33.16 92 GLU A C 1
ATOM 737 O O . GLU A 1 92 ? -14.447 22.516 22.594 1.00 33.16 92 GLU A O 1
ATOM 742 N N . SER A 1 93 ? -12.863 21.667 21.254 1.00 32.22 93 SER A N 1
ATOM 743 C CA . SER A 1 93 ? -13.217 22.464 20.081 1.00 32.22 93 SER A CA 1
ATOM 744 C C . SER A 1 93 ? -14.114 21.598 19.191 1.00 32.22 93 SER A C 1
ATOM 746 O O . SER A 1 93 ? -13.730 20.461 18.904 1.00 32.22 93 SER A O 1
ATOM 748 N N . PRO A 1 94 ? -15.280 22.086 18.737 1.00 35.09 94 PRO A N 1
ATOM 749 C CA . PRO A 1 94 ? -16.198 21.278 17.950 1.00 35.09 94 PRO A CA 1
ATOM 750 C C . PRO A 1 94 ? -15.611 21.051 16.554 1.00 35.09 94 PRO A C 1
ATOM 752 O O . PRO A 1 94 ? -15.387 21.991 15.791 1.00 35.09 94 PRO A O 1
ATOM 755 N N . ILE A 1 95 ? -15.358 19.789 16.215 1.00 43.09 95 ILE A N 1
ATOM 756 C CA . ILE A 1 95 ? -15.174 19.369 14.828 1.00 43.09 95 ILE A CA 1
ATOM 757 C C . ILE A 1 95 ? -16.582 19.149 14.280 1.00 43.09 95 ILE A C 1
ATOM 759 O O . ILE A 1 95 ? -17.341 18.352 14.823 1.00 43.09 95 ILE A O 1
ATOM 763 N N . LEU A 1 96 ? -16.936 19.895 13.234 1.00 38.47 96 LEU A N 1
ATOM 764 C CA . LEU A 1 96 ? -18.162 19.705 12.465 1.00 38.47 96 LEU A CA 1
ATOM 765 C C . LEU A 1 96 ? -18.129 18.309 11.827 1.00 38.47 96 LEU A C 1
ATOM 767 O O . LEU A 1 96 ? -17.525 18.113 10.774 1.00 38.47 96 LEU A O 1
ATOM 771 N N . GLU A 1 97 ? -18.737 17.334 12.494 1.00 39.16 97 GLU A N 1
ATOM 772 C CA . GLU A 1 97 ? -19.152 16.087 11.867 1.00 39.16 97 GLU A CA 1
ATOM 773 C C . GLU A 1 97 ? -20.439 16.374 11.091 1.00 39.16 97 GLU A C 1
ATOM 775 O O . GLU A 1 97 ? -21.463 16.750 11.664 1.00 39.16 97 GLU A O 1
ATOM 780 N N . GLU A 1 98 ? -20.376 16.242 9.767 1.00 36.53 98 GLU A N 1
ATOM 781 C CA . GLU A 1 98 ? -21.571 16.144 8.935 1.00 36.53 98 GLU A CA 1
ATOM 782 C C . GLU A 1 98 ? -22.372 14.924 9.417 1.00 36.53 98 GLU A C 1
ATOM 784 O O . GLU A 1 98 ? -21.942 13.777 9.278 1.00 36.53 98 GLU A O 1
ATOM 789 N N . GLN A 1 99 ? -23.509 15.197 10.061 1.00 35.16 99 GLN A N 1
ATOM 790 C CA . GLN A 1 99 ? -24.448 14.200 10.560 1.00 35.16 99 GLN A CA 1
ATOM 791 C C . GLN A 1 99 ? -25.079 13.448 9.386 1.00 35.16 99 GLN A C 1
ATOM 793 O O . GLN A 1 99 ? -26.050 13.918 8.794 1.00 35.16 99 GLN A O 1
ATOM 798 N N . ASP A 1 100 ? -24.571 12.251 9.103 1.00 35.88 100 ASP A N 1
ATOM 799 C CA . ASP A 1 100 ? -25.324 11.239 8.370 1.00 35.88 100 ASP A CA 1
ATOM 800 C C . ASP A 1 100 ? -25.937 10.253 9.377 1.00 35.88 100 ASP A C 1
ATOM 802 O O . ASP A 1 100 ? -25.261 9.499 10.083 1.00 35.88 100 ASP A O 1
ATOM 806 N N . ASN A 1 101 ? -27.255 10.355 9.520 1.00 40.44 101 ASN A N 1
ATOM 807 C CA . ASN A 1 101 ? -28.044 9.773 10.594 1.00 40.44 101 ASN A CA 1
ATOM 808 C C . ASN A 1 101 ? -28.377 8.299 10.292 1.00 40.44 101 ASN A C 1
ATOM 810 O O . ASN A 1 101 ? -29.428 8.007 9.729 1.00 40.44 101 ASN A O 1
ATOM 814 N N . SER A 1 102 ? -27.472 7.370 10.638 1.00 46.84 102 SER A N 1
ATOM 815 C CA . SER A 1 102 ? -27.769 5.944 10.923 1.00 46.84 102 SER A CA 1
ATOM 816 C C . SER A 1 102 ? -26.516 5.162 11.371 1.00 46.84 102 SER A C 1
ATOM 818 O O . SER A 1 102 ? -26.105 4.188 10.738 1.00 46.84 102 SER A O 1
ATOM 820 N N . GLU A 1 103 ? -25.843 5.556 12.456 1.00 55.12 103 GLU A N 1
ATOM 821 C CA . GLU A 1 103 ? -24.565 4.917 12.809 1.00 55.12 103 GLU A CA 1
ATOM 822 C C . GLU A 1 103 ? -24.730 3.537 13.465 1.00 55.12 103 GLU A C 1
ATOM 824 O O . GLU A 1 103 ? -24.692 3.360 14.683 1.00 55.12 103 GLU A O 1
ATOM 829 N N . LYS A 1 104 ? -24.810 2.499 12.625 1.00 57.78 104 LYS A N 1
ATOM 830 C CA . LYS A 1 104 ? -24.239 1.202 13.003 1.00 57.78 104 LYS A CA 1
ATOM 831 C C . LYS A 1 104 ? -22.762 1.432 13.359 1.00 57.78 104 LYS A C 1
ATOM 833 O O . LYS A 1 104 ? -22.074 2.128 12.608 1.00 57.78 104 LYS A O 1
ATOM 838 N N . PRO A 1 105 ? -22.244 0.840 14.448 1.00 69.19 105 PRO A N 1
ATOM 839 C CA . PRO A 1 105 ? -20.854 1.030 14.839 1.00 69.19 105 PRO A CA 1
ATOM 840 C C . PRO A 1 105 ? -19.923 0.612 13.693 1.00 69.19 105 PRO A C 1
ATOM 842 O O . PRO A 1 105 ? -19.932 -0.542 13.254 1.00 69.19 105 PRO A O 1
ATOM 845 N N . LYS A 1 106 ? -19.129 1.565 13.188 1.00 84.62 106 LYS A N 1
ATOM 846 C CA . LYS A 1 106 ? -18.141 1.322 12.130 1.00 84.62 106 LYS A CA 1
ATOM 847 C C . LYS A 1 106 ? -17.104 0.326 12.649 1.00 84.62 106 LYS A C 1
ATOM 849 O O . LYS A 1 106 ? -16.460 0.557 13.673 1.00 84.62 106 LYS A O 1
ATOM 854 N N . VAL A 1 107 ? -16.939 -0.796 11.949 1.00 94.12 107 VAL A N 1
ATOM 855 C CA . VAL A 1 107 ? -15.990 -1.847 12.347 1.00 94.12 107 VAL A CA 1
ATOM 856 C C . VAL A 1 107 ? -14.572 -1.286 12.280 1.00 94.12 107 VAL A C 1
ATOM 858 O O . VAL A 1 107 ? -14.118 -0.869 11.219 1.00 94.12 107 VAL A O 1
ATOM 861 N N . LYS A 1 108 ? -13.868 -1.268 13.412 1.00 95.75 108 LYS A N 1
ATOM 862 C CA . LYS A 1 108 ? -12.483 -0.798 13.516 1.00 95.75 108 LYS A CA 1
ATOM 863 C C . LYS A 1 108 ? -11.516 -1.958 13.281 1.00 95.75 108 LYS A C 1
ATOM 865 O O . LYS A 1 108 ? -11.576 -2.951 14.001 1.00 95.75 108 LYS A O 1
ATOM 870 N N . TYR A 1 109 ? -10.605 -1.805 12.323 1.00 96.62 109 TYR A N 1
ATOM 871 C CA . TYR A 1 109 ? -9.517 -2.758 12.087 1.00 96.62 109 TYR A CA 1
ATOM 872 C C . TYR A 1 109 ? -8.332 -2.526 13.027 1.00 96.62 109 TYR A C 1
ATOM 874 O O . TYR A 1 109 ? -7.730 -3.473 13.523 1.00 96.62 109 TYR A O 1
ATOM 882 N N . GLY A 1 110 ? -7.987 -1.265 13.295 1.00 94.81 110 GLY A N 1
ATOM 883 C CA . GLY A 1 110 ? -6.825 -0.932 14.117 1.00 94.81 110 GLY A CA 1
ATOM 884 C C . GLY A 1 110 ? -6.427 0.534 14.021 1.00 94.81 110 GLY A C 1
ATOM 885 O O . GLY A 1 110 ? -7.188 1.359 13.519 1.00 94.81 110 GLY A O 1
ATOM 886 N N . GLU A 1 111 ? -5.228 0.858 14.504 1.00 94.75 111 GLU A N 1
ATOM 887 C CA . GLU A 1 111 ? -4.681 2.217 14.493 1.00 94.75 111 GLU A CA 1
ATOM 888 C C . GLU A 1 111 ? -3.197 2.213 14.122 1.00 94.75 111 GLU A C 1
ATOM 890 O O . GLU A 1 111 ? -2.462 1.287 14.466 1.00 94.75 111 GLU A O 1
ATOM 895 N N . LEU A 1 112 ? -2.759 3.278 13.458 1.00 92.94 112 LEU A N 1
ATOM 896 C CA . LEU A 1 112 ? -1.362 3.594 13.202 1.00 92.94 112 LEU A CA 1
ATOM 897 C C . LEU A 1 112 ? -1.015 4.901 13.916 1.00 92.94 112 LEU A C 1
ATOM 899 O O . LEU A 1 112 ? -1.723 5.896 13.773 1.00 92.94 112 LEU A O 1
ATOM 903 N N . VAL A 1 113 ? 0.076 4.898 14.680 1.00 90.88 113 VAL A N 1
ATOM 904 C CA . VAL A 1 113 ? 0.524 6.047 15.478 1.00 90.88 113 VAL A CA 1
ATOM 905 C C . VAL A 1 113 ? 1.938 6.429 15.062 1.00 90.88 113 VAL A C 1
ATOM 907 O O . VAL A 1 113 ? 2.820 5.571 14.985 1.00 90.88 113 VAL A O 1
ATOM 910 N N . ILE A 1 114 ? 2.161 7.717 14.807 1.00 87.06 114 ILE A N 1
ATOM 911 C CA . ILE A 1 114 ? 3.492 8.257 14.533 1.00 87.06 114 ILE A CA 1
ATOM 912 C C . ILE A 1 114 ? 4.241 8.391 15.858 1.00 87.06 114 ILE A C 1
ATOM 914 O O . ILE A 1 114 ? 3.837 9.125 16.761 1.00 87.06 114 ILE A O 1
ATOM 918 N N . LEU A 1 115 ? 5.364 7.688 15.962 1.00 86.00 115 LEU A N 1
ATOM 919 C CA . LEU A 1 115 ? 6.258 7.784 17.110 1.00 86.00 115 LEU A CA 1
ATOM 920 C C . LEU A 1 115 ? 7.181 9.006 16.977 1.00 86.00 115 LEU A C 1
ATOM 922 O O . LEU A 1 115 ? 7.537 9.407 15.873 1.00 86.00 115 LEU A O 1
ATOM 926 N N . GLY A 1 116 ? 7.596 9.573 18.114 1.00 79.75 116 GLY A N 1
ATOM 927 C CA . GLY A 1 116 ? 8.552 10.691 18.168 1.00 79.75 116 GLY A CA 1
ATOM 928 C C . GLY A 1 116 ? 7.940 12.082 18.363 1.00 79.75 116 GLY A C 1
ATOM 929 O O . GLY A 1 116 ? 8.685 13.046 18.472 1.00 79.75 116 GLY A O 1
ATOM 930 N N . TYR A 1 117 ? 6.612 12.184 18.461 1.00 73.94 117 TYR A N 1
ATOM 931 C CA . TYR A 1 117 ? 5.896 13.458 18.601 1.00 73.94 117 TYR A CA 1
ATOM 932 C C . TYR A 1 117 ? 4.956 13.528 19.821 1.00 73.94 117 TYR A C 1
ATOM 934 O O . TYR A 1 117 ? 4.030 14.326 19.840 1.00 73.94 117 TYR A O 1
ATOM 942 N N . ASN A 1 118 ? 5.138 12.672 20.835 1.00 72.25 118 ASN A N 1
ATOM 943 C CA . ASN A 1 118 ? 4.335 12.663 22.076 1.00 72.25 118 ASN A CA 1
ATOM 944 C C . ASN A 1 118 ? 2.802 12.718 21.868 1.00 72.25 118 ASN A C 1
ATOM 946 O O . ASN A 1 118 ? 2.071 13.225 22.713 1.00 72.25 118 ASN A O 1
ATOM 950 N N . GLY A 1 119 ? 2.305 12.186 20.747 1.00 73.31 119 GLY A N 1
ATOM 951 C CA . GLY A 1 119 ? 0.877 12.159 20.421 1.00 73.31 119 GLY A CA 1
ATOM 952 C C . GLY A 1 119 ? 0.335 13.373 19.657 1.00 73.31 119 GLY A C 1
ATOM 953 O O . GLY A 1 119 ? -0.838 13.342 19.292 1.00 73.31 119 GLY A O 1
ATOM 954 N N . PHE A 1 120 ? 1.140 14.391 19.332 1.00 71.75 120 PHE A N 1
ATOM 955 C CA . PHE A 1 120 ? 0.693 15.568 18.571 1.00 71.75 120 PHE A CA 1
ATOM 956 C C . PHE A 1 120 ? 1.740 16.024 17.550 1.00 71.75 120 PHE A C 1
ATOM 958 O O . PHE A 1 120 ? 2.915 16.160 17.862 1.00 71.75 120 PHE A O 1
ATOM 965 N N . LEU A 1 121 ? 1.339 16.294 16.306 1.00 76.75 121 LEU A N 1
ATOM 966 C CA . LEU A 1 121 ? 2.291 16.806 15.318 1.00 76.75 121 LEU A CA 1
ATOM 967 C C . LEU A 1 121 ? 2.726 18.250 15.653 1.00 76.75 121 LEU A C 1
ATOM 969 O O . LEU A 1 121 ? 1.890 19.042 16.085 1.00 76.75 121 LEU A O 1
ATOM 973 N N . PRO A 1 122 ? 3.978 18.664 15.358 1.00 71.94 122 PRO A N 1
ATOM 974 C CA . PRO A 1 122 ? 4.468 20.015 15.673 1.00 71.94 122 PRO A CA 1
ATOM 975 C C . PRO A 1 122 ? 3.682 21.150 15.005 1.00 71.94 122 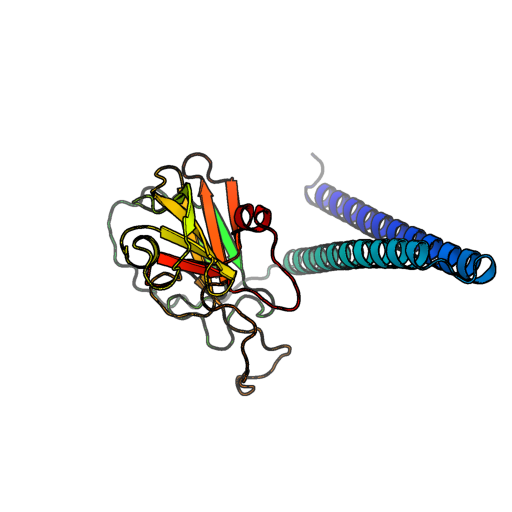PRO A C 1
ATOM 977 O O . PRO A 1 122 ? 3.693 22.279 15.472 1.00 71.94 122 PRO A O 1
ATOM 980 N N . GLN A 1 123 ? 3.023 20.862 13.879 1.00 71.75 123 GLN A N 1
ATOM 981 C CA . GLN A 1 123 ? 2.193 21.820 13.136 1.00 71.75 123 GLN A CA 1
ATOM 982 C C . GLN A 1 123 ? 0.689 21.608 13.385 1.00 71.75 123 GLN A C 1
ATOM 984 O O . GLN A 1 123 ? -0.140 22.158 12.652 1.00 71.75 123 GLN A O 1
ATOM 989 N N . GLY A 1 124 ? 0.351 20.792 14.387 1.00 75.31 124 GLY A N 1
ATOM 990 C CA . GLY A 1 124 ? -0.992 20.293 14.641 1.00 75.31 124 GLY A CA 1
ATOM 991 C C . GLY A 1 124 ? -1.449 19.244 13.626 1.00 75.31 124 GLY A C 1
ATOM 992 O O . GLY A 1 124 ? -0.853 19.057 12.558 1.00 75.31 124 GLY A O 1
ATOM 993 N N . ASP A 1 125 ? -2.537 18.568 13.975 1.00 79.50 125 ASP A N 1
ATOM 994 C CA . ASP A 1 125 ? -3.234 17.647 13.085 1.00 79.50 125 ASP A CA 1
ATOM 995 C C . ASP A 1 125 ? -4.106 18.450 12.105 1.00 79.50 125 ASP A C 1
ATOM 997 O O . ASP A 1 125 ? -4.906 19.295 12.506 1.00 79.50 125 ASP A O 1
ATOM 1001 N N . LYS A 1 126 ? -3.941 18.214 10.799 1.00 77.88 126 LYS A N 1
ATOM 1002 C CA . LYS A 1 126 ? -4.674 18.903 9.725 1.00 77.88 126 LYS A CA 1
ATOM 1003 C C . LYS A 1 126 ? -5.043 17.933 8.607 1.00 77.88 126 LYS A C 1
ATOM 1005 O O . LYS A 1 126 ? -4.172 17.381 7.932 1.00 77.88 126 LYS A O 1
ATOM 1010 N N . GLY A 1 127 ? -6.340 17.763 8.349 1.00 83.56 127 GLY A N 1
ATOM 1011 C CA . GLY A 1 127 ? -6.826 16.925 7.248 1.00 83.56 127 GLY A CA 1
ATOM 1012 C C . GLY A 1 127 ? -6.332 15.481 7.370 1.00 83.56 127 GLY A C 1
ATOM 1013 O O . GLY A 1 127 ? -6.643 14.816 8.352 1.00 83.56 127 GLY A O 1
ATOM 1014 N N . ARG A 1 128 ? -5.559 14.998 6.389 1.00 81.69 128 ARG A N 1
ATOM 1015 C CA . ARG A 1 128 ? -4.948 13.648 6.376 1.00 81.69 128 ARG A CA 1
ATOM 1016 C C . ARG A 1 128 ? -3.594 13.557 7.091 1.00 81.69 128 ARG A C 1
ATOM 1018 O O . ARG A 1 128 ? -3.041 12.467 7.220 1.00 81.69 128 ARG A O 1
ATOM 1025 N N . ARG A 1 129 ? -3.051 14.687 7.547 1.00 84.12 129 ARG A N 1
ATOM 1026 C CA . ARG A 1 129 ? -1.815 14.757 8.328 1.00 84.12 129 ARG A CA 1
ATOM 1027 C C . ARG A 1 129 ? -2.181 14.757 9.805 1.00 84.12 129 ARG A C 1
ATOM 1029 O O . ARG A 1 129 ? -2.670 15.763 10.312 1.00 84.12 129 ARG A O 1
ATOM 1036 N N . ARG A 1 130 ? -1.975 13.628 10.474 1.00 87.25 130 ARG A N 1
ATOM 1037 C CA . ARG A 1 130 ? -2.351 13.431 11.880 1.00 87.25 130 ARG A CA 1
ATOM 1038 C C . ARG A 1 130 ? -1.265 12.663 12.622 1.00 87.25 130 ARG A C 1
ATOM 1040 O O . ARG A 1 130 ? -0.499 11.939 11.990 1.00 87.25 130 ARG A O 1
ATOM 1047 N N . SER A 1 131 ? -1.194 12.782 13.942 1.00 87.19 131 SER A N 1
ATOM 1048 C CA . SER A 1 131 ? -0.297 11.945 14.756 1.00 87.19 131 SER A CA 1
ATOM 1049 C C . SER A 1 131 ? -0.777 10.489 14.840 1.00 87.19 131 SER A C 1
ATOM 1051 O O . SER A 1 131 ? 0.016 9.580 15.097 1.00 87.19 131 SER A O 1
ATOM 1053 N N . LYS A 1 132 ? -2.072 10.265 14.584 1.00 90.94 132 LYS A N 1
ATOM 1054 C CA . LYS A 1 132 ? -2.751 8.970 14.631 1.00 90.94 132 LYS A CA 1
ATOM 1055 C C . LYS A 1 132 ? -3.740 8.821 13.477 1.00 90.94 132 LYS A C 1
ATOM 1057 O O . LYS A 1 132 ? -4.480 9.750 13.154 1.00 90.94 132 LYS A O 1
ATOM 1062 N N . PHE A 1 133 ? -3.807 7.620 12.917 1.00 93.00 133 PHE A N 1
ATOM 1063 C CA . PHE A 1 133 ? -4.785 7.234 11.908 1.00 93.00 133 PHE A CA 1
ATOM 1064 C C . PHE A 1 133 ? -5.499 5.952 12.323 1.00 93.00 133 PHE A C 1
ATOM 1066 O O . PHE A 1 133 ? -4.857 4.994 12.745 1.00 93.00 133 PHE A O 1
ATOM 1073 N N . VAL A 1 134 ? -6.825 5.935 12.215 1.00 94.31 134 VAL A N 1
ATOM 1074 C CA . VAL A 1 134 ? -7.651 4.783 12.587 1.00 94.31 134 VAL A CA 1
ATOM 1075 C C . VAL A 1 134 ? -8.201 4.138 11.322 1.00 94.31 134 VAL A C 1
ATOM 1077 O O . VAL A 1 134 ? -8.817 4.808 10.496 1.00 94.31 134 VAL A O 1
ATOM 1080 N N . PHE A 1 135 ? -7.989 2.834 11.182 1.00 94.94 135 PHE A N 1
ATOM 1081 C CA . PHE A 1 135 ? -8.500 2.048 10.066 1.00 94.94 135 PHE A CA 1
ATOM 1082 C C . PHE A 1 135 ? -9.908 1.557 10.402 1.00 94.94 135 PHE A C 1
ATOM 1084 O O . PHE A 1 135 ? -10.091 0.773 11.337 1.00 94.94 135 PHE A O 1
ATOM 1091 N N . TYR A 1 136 ? -10.895 1.993 9.625 1.00 96.44 136 TYR A N 1
ATOM 1092 C CA . TYR A 1 136 ? -12.274 1.517 9.712 1.00 96.44 136 TYR A CA 1
ATOM 1093 C C . TYR A 1 136 ? -12.659 0.767 8.443 1.00 96.44 136 TYR A C 1
ATOM 1095 O O . TYR A 1 136 ? -12.230 1.140 7.353 1.00 96.44 136 TYR A O 1
ATOM 1103 N N . LYS A 1 137 ? -13.513 -0.249 8.580 1.00 96.38 137 LYS A N 1
ATOM 1104 C CA . LYS A 1 137 ? -14.135 -0.945 7.455 1.00 96.38 137 LYS A CA 1
ATOM 1105 C C . LYS A 1 137 ? -14.813 0.058 6.540 1.00 96.38 137 LYS A C 1
ATOM 1107 O O . LYS A 1 137 ? -15.683 0.813 6.977 1.00 96.38 137 LYS A O 1
ATOM 1112 N N . ARG A 1 138 ? -14.403 0.061 5.273 1.00 95.88 138 ARG A N 1
ATOM 1113 C CA . ARG A 1 138 ? -14.986 0.945 4.265 1.00 95.88 138 ARG A CA 1
ATOM 1114 C C . ARG A 1 138 ? -16.392 0.473 3.917 1.00 95.88 138 ARG A C 1
ATOM 1116 O O . ARG A 1 138 ? -16.697 -0.722 3.993 1.00 95.88 138 ARG A O 1
ATOM 1123 N N . THR A 1 139 ? -17.234 1.408 3.494 1.00 94.81 139 THR A N 1
ATOM 1124 C CA . THR A 1 139 ? -18.578 1.107 2.982 1.00 94.81 139 THR A CA 1
ATOM 1125 C C . THR A 1 139 ? -18.490 0.174 1.775 1.00 94.81 139 THR A C 1
ATOM 1127 O O . THR A 1 139 ? -19.099 -0.894 1.775 1.00 94.81 139 THR A O 1
ATOM 1130 N N . VAL A 1 140 ? -17.635 0.526 0.815 1.00 95.94 140 VAL A N 1
ATOM 1131 C CA . VAL A 1 140 ? -17.326 -0.262 -0.381 1.00 95.94 140 VAL A CA 1
ATOM 1132 C C . VAL A 1 140 ? -15.894 -0.780 -0.291 1.00 95.94 140 VAL A C 1
ATOM 1134 O O . VAL A 1 140 ? -14.984 -0.026 0.060 1.00 95.94 140 VAL A O 1
ATOM 1137 N N . ALA A 1 141 ? -15.708 -2.067 -0.593 1.00 96.81 141 ALA A N 1
ATOM 1138 C CA . ALA A 1 141 ? -14.389 -2.684 -0.644 1.00 96.81 141 ALA A CA 1
ATOM 1139 C C . ALA A 1 141 ? -13.529 -2.028 -1.734 1.00 96.81 141 ALA A C 1
ATOM 1141 O O . ALA A 1 141 ? -14.000 -1.761 -2.839 1.00 96.81 141 ALA A O 1
ATOM 1142 N N . ASN A 1 142 ? -12.264 -1.771 -1.420 1.00 96.94 142 ASN A N 1
ATOM 1143 C CA . ASN A 1 142 ? -11.287 -1.207 -2.357 1.00 96.94 142 ASN A CA 1
ATOM 1144 C C . ASN A 1 142 ? -9.974 -2.005 -2.380 1.00 96.94 142 ASN A C 1
ATOM 1146 O O . ASN A 1 142 ? -8.946 -1.498 -2.834 1.00 96.94 142 ASN A O 1
ATOM 1150 N N . GLY A 1 143 ? -9.996 -3.218 -1.828 1.00 96.19 143 GLY A N 1
ATOM 1151 C CA . GLY A 1 143 ? -8.877 -4.138 -1.825 1.00 96.19 143 GLY A CA 1
ATOM 1152 C C . GLY A 1 143 ? -8.461 -4.568 -3.225 1.00 96.19 143 GLY A C 1
ATOM 1153 O O . GLY A 1 143 ? -9.200 -4.422 -4.202 1.00 96.19 143 GLY A O 1
ATOM 1154 N N . VAL A 1 144 ? -7.252 -5.114 -3.317 1.00 95.69 144 VAL A N 1
ATOM 1155 C CA . VAL A 1 144 ? -6.715 -5.659 -4.562 1.00 95.69 144 VAL A CA 1
ATOM 1156 C C . VAL A 1 144 ? -6.065 -7.013 -4.326 1.00 95.69 144 VAL A C 1
ATOM 1158 O O . VAL A 1 144 ? -5.441 -7.245 -3.289 1.00 95.69 144 VAL A O 1
ATOM 1161 N N . LYS A 1 145 ? -6.140 -7.887 -5.328 1.00 93.50 145 LYS A N 1
ATOM 1162 C CA . LYS A 1 145 ? -5.457 -9.183 -5.342 1.00 93.50 145 LYS A CA 1
ATOM 1163 C C . LYS A 1 145 ? -4.773 -9.429 -6.673 1.00 93.50 145 LYS A C 1
ATOM 1165 O O . LYS A 1 145 ? -5.234 -8.982 -7.723 1.00 93.50 145 LYS A O 1
ATOM 1170 N N . ARG A 1 146 ? -3.662 -10.160 -6.629 1.00 91.94 146 ARG A N 1
ATOM 1171 C CA . ARG A 1 146 ? -2.888 -10.514 -7.820 1.00 91.94 146 ARG A CA 1
ATOM 1172 C C . ARG A 1 146 ? -3.761 -11.310 -8.795 1.00 91.94 146 ARG A C 1
ATOM 1174 O O . ARG A 1 146 ? -4.345 -12.318 -8.408 1.00 91.94 146 ARG A O 1
ATOM 1181 N N . LEU A 1 147 ? -3.804 -10.869 -10.049 1.00 90.38 147 LEU A N 1
ATOM 1182 C CA . LEU A 1 147 ? -4.521 -11.536 -11.135 1.00 90.38 147 LEU A CA 1
ATOM 1183 C C . LEU A 1 147 ? -3.569 -12.414 -11.952 1.00 90.38 147 LEU A C 1
ATOM 1185 O O . LEU A 1 147 ? -3.707 -13.633 -11.996 1.00 90.38 147 LEU A O 1
ATOM 1189 N N . ARG A 1 148 ? -2.571 -11.796 -12.589 1.00 87.44 148 ARG A N 1
ATOM 1190 C CA . ARG A 1 148 ? -1.586 -12.480 -13.439 1.00 87.44 148 ARG A CA 1
ATOM 1191 C C . ARG A 1 148 ? -0.289 -11.686 -13.513 1.00 87.44 148 ARG A C 1
ATOM 1193 O O . ARG A 1 148 ? -0.220 -10.545 -13.065 1.00 87.44 148 ARG A O 1
ATOM 1200 N N . HIS A 1 149 ? 0.753 -12.299 -14.064 1.00 88.50 149 HIS A N 1
ATOM 1201 C CA . HIS A 1 149 ? 2.008 -11.613 -14.353 1.00 88.50 149 HIS A CA 1
ATOM 1202 C C . HIS A 1 149 ? 2.598 -12.096 -15.674 1.00 88.50 149 HIS A C 1
ATOM 1204 O O . HIS A 1 149 ? 2.388 -13.246 -16.058 1.00 88.50 149 HIS A O 1
ATOM 1210 N N . TYR A 1 150 ? 3.326 -11.222 -16.360 1.00 85.81 150 TYR A N 1
ATOM 1211 C CA . TYR A 1 150 ? 3.951 -11.527 -17.644 1.00 85.81 150 TYR A CA 1
ATOM 1212 C C . TYR A 1 150 ? 5.162 -10.626 -17.899 1.00 85.81 150 TYR A C 1
ATOM 1214 O O . TYR A 1 150 ? 5.335 -9.583 -17.268 1.00 85.81 150 TYR A O 1
ATOM 1222 N N . VAL A 1 151 ? 6.027 -11.052 -18.821 1.00 86.00 151 VAL A N 1
ATOM 1223 C CA . VAL A 1 151 ? 7.240 -10.317 -19.203 1.00 86.00 151 VAL A CA 1
ATOM 1224 C C . VAL A 1 151 ? 6.975 -9.521 -20.477 1.00 86.00 151 VAL A C 1
ATOM 1226 O O . VAL A 1 151 ? 6.491 -10.065 -21.466 1.00 86.00 151 VAL A O 1
ATOM 1229 N N . VAL A 1 152 ? 7.333 -8.240 -20.471 1.00 85.69 152 VAL A N 1
ATOM 1230 C CA . VAL A 1 152 ? 7.168 -7.312 -21.593 1.00 85.69 152 VAL A CA 1
ATOM 1231 C C . VAL A 1 152 ? 8.529 -6.875 -22.115 1.00 85.69 152 VAL A C 1
ATOM 1233 O O . VAL A 1 152 ? 9.404 -6.501 -21.336 1.00 85.69 152 VAL A O 1
ATOM 1236 N N . ARG A 1 153 ? 8.695 -6.896 -23.445 1.00 80.81 153 ARG A N 1
ATOM 1237 C CA . ARG A 1 153 ? 9.938 -6.502 -24.136 1.00 80.81 153 ARG A CA 1
ATOM 1238 C C . ARG A 1 153 ? 10.049 -4.993 -24.414 1.00 80.81 153 ARG A C 1
ATOM 1240 O O . ARG A 1 153 ? 11.125 -4.465 -24.668 1.00 80.81 153 ARG A O 1
ATOM 1247 N N . THR A 1 154 ? 8.930 -4.281 -24.367 1.00 76.00 154 THR A N 1
ATOM 1248 C CA . THR A 1 154 ? 8.847 -2.829 -24.571 1.00 76.00 154 THR A CA 1
ATOM 1249 C C . THR A 1 154 ? 8.054 -2.204 -23.422 1.00 76.00 154 THR A C 1
ATOM 1251 O O . THR A 1 154 ? 6.859 -1.949 -23.563 1.00 76.00 154 THR A O 1
ATOM 1254 N N . PRO A 1 155 ? 8.677 -1.996 -22.245 1.00 67.94 155 PRO A N 1
ATOM 1255 C CA . PRO A 1 155 ? 7.958 -1.526 -21.061 1.00 67.94 155 PRO A CA 1
ATOM 1256 C C . PRO A 1 155 ? 7.260 -0.184 -21.299 1.00 67.94 155 PRO A C 1
ATOM 1258 O O . PRO A 1 155 ? 6.112 -0.028 -20.909 1.00 67.94 155 PRO A O 1
ATOM 1261 N N . HIS A 1 156 ? 7.897 0.742 -22.021 1.00 67.19 156 HIS A N 1
ATOM 1262 C CA . HIS A 1 156 ? 7.370 2.088 -22.279 1.00 67.19 156 HIS A CA 1
ATOM 1263 C C . HIS A 1 156 ? 6.061 2.141 -23.090 1.00 67.19 156 HIS A C 1
ATOM 1265 O O . HIS A 1 156 ? 5.424 3.187 -23.111 1.00 67.19 156 HIS A O 1
ATOM 1271 N N . SER A 1 157 ? 5.653 1.048 -23.745 1.00 61.62 157 SER A N 1
ATOM 1272 C CA . SER A 1 157 ? 4.444 0.979 -24.582 1.00 61.62 157 SER A CA 1
ATOM 1273 C C . SER A 1 157 ? 3.423 -0.067 -24.116 1.00 61.62 157 SER A C 1
ATOM 1275 O O . SER A 1 157 ? 2.466 -0.360 -24.830 1.00 61.62 157 SER A O 1
ATOM 1277 N N . SER A 1 158 ? 3.622 -0.667 -22.939 1.00 63.50 158 SER A N 1
ATOM 1278 C CA . SER A 1 158 ? 2.751 -1.735 -22.437 1.00 63.50 158 SER A CA 1
ATOM 1279 C C . SER A 1 158 ? 1.364 -1.214 -22.053 1.00 63.50 158 SER A C 1
ATOM 1281 O O . SER A 1 158 ? 1.259 -0.308 -21.229 1.00 63.50 158 SER A O 1
ATOM 1283 N N . GLN A 1 159 ? 0.300 -1.850 -22.561 1.00 60.31 159 GLN A N 1
ATOM 1284 C CA . GLN A 1 159 ? -1.091 -1.504 -22.231 1.00 60.31 159 GLN A CA 1
ATOM 1285 C C . GLN A 1 159 ? -1.387 -1.536 -20.727 1.00 60.31 159 GLN A C 1
ATOM 1287 O O . GLN A 1 159 ? -2.124 -0.688 -20.252 1.00 60.31 159 GLN A O 1
ATOM 1292 N N . ALA A 1 160 ? -0.766 -2.429 -19.954 1.00 57.53 160 ALA A N 1
ATOM 1293 C CA . ALA A 1 160 ? -0.989 -2.486 -18.506 1.00 57.53 160 ALA A CA 1
ATOM 1294 C C . ALA A 1 160 ? -0.342 -1.338 -17.713 1.00 57.53 160 ALA A C 1
ATOM 1296 O O . ALA A 1 160 ? -0.671 -1.161 -16.551 1.00 57.53 160 ALA A O 1
ATOM 1297 N N . ILE A 1 161 ? 0.568 -0.563 -18.317 1.00 62.66 161 ILE A N 1
ATOM 1298 C CA . ILE A 1 161 ? 1.031 0.712 -17.736 1.00 62.66 161 ILE A CA 1
ATOM 1299 C C . ILE A 1 161 ? 0.080 1.855 -18.133 1.00 62.66 161 ILE A C 1
ATOM 1301 O O . ILE A 1 161 ? 0.032 2.884 -17.469 1.00 62.66 161 ILE A O 1
ATOM 1305 N N . LEU A 1 162 ? -0.668 1.679 -19.226 1.00 64.12 162 LEU A N 1
ATOM 1306 C CA . LEU A 1 162 ? -1.567 2.681 -19.799 1.00 64.12 162 LEU A CA 1
ATOM 1307 C C . LEU A 1 162 ? -3.014 2.540 -19.301 1.00 64.12 162 LEU A C 1
ATOM 1309 O O . LEU A 1 162 ? -3.782 3.497 -19.389 1.00 64.12 162 LEU A O 1
ATOM 1313 N N . ASP A 1 163 ? -3.396 1.370 -18.790 1.00 73.44 163 ASP A N 1
ATOM 1314 C CA . ASP A 1 163 ? -4.722 1.127 -18.237 1.00 73.44 163 ASP A CA 1
ATOM 1315 C C . ASP A 1 163 ? -4.843 1.704 -16.821 1.00 73.44 163 ASP A C 1
ATOM 1317 O O . ASP A 1 163 ? -4.587 1.038 -15.821 1.00 73.44 163 ASP A O 1
ATOM 1321 N N . ALA A 1 164 ? -5.293 2.957 -16.742 1.00 72.06 164 ALA A N 1
ATOM 1322 C CA . ALA A 1 164 ? -5.535 3.663 -15.483 1.00 72.06 164 ALA A CA 1
ATOM 1323 C C . ALA A 1 164 ? -6.685 3.068 -14.641 1.00 72.06 164 ALA A C 1
ATOM 1325 O O . ALA A 1 164 ? -6.930 3.505 -13.508 1.00 72.06 164 ALA A O 1
ATOM 1326 N N . ASN A 1 165 ? -7.436 2.096 -15.168 1.00 81.69 165 ASN A N 1
ATOM 1327 C CA . ASN A 1 165 ? -8.487 1.427 -14.411 1.00 81.69 165 ASN A CA 1
ATOM 1328 C C . ASN A 1 165 ? -7.959 0.237 -13.611 1.00 81.69 165 ASN A C 1
ATOM 1330 O O . ASN A 1 165 ? -8.495 -0.032 -12.529 1.00 81.69 165 ASN A O 1
ATOM 1334 N N . GLN A 1 166 ? -6.878 -0.386 -14.077 1.00 87.12 166 GLN A N 1
ATOM 1335 C CA . GLN A 1 166 ? -6.273 -1.573 -13.490 1.00 87.12 166 GLN A CA 1
ATOM 1336 C C . GLN A 1 166 ? -5.114 -1.208 -12.556 1.00 87.12 166 GLN A C 1
ATOM 1338 O O . GLN A 1 166 ? -4.272 -0.379 -12.877 1.00 87.12 166 GLN A O 1
ATOM 1343 N N . HIS A 1 167 ? -5.034 -1.859 -11.394 1.00 93.69 167 HIS A N 1
ATOM 1344 C CA . HIS A 1 167 ? -3.845 -1.746 -10.555 1.00 93.69 167 HIS A CA 1
ATOM 1345 C C . HIS A 1 167 ? -2.709 -2.609 -11.109 1.00 93.69 167 HIS A C 1
ATOM 1347 O O . HIS A 1 167 ? -2.922 -3.778 -11.450 1.00 93.69 167 HIS A O 1
ATOM 1353 N N . SER A 1 168 ? -1.492 -2.067 -11.148 1.00 92.69 168 SER A N 1
ATOM 1354 C CA . SER A 1 168 ? -0.326 -2.784 -11.670 1.00 92.69 168 SER A CA 1
ATOM 1355 C C . SER A 1 168 ? 0.946 -2.553 -10.860 1.00 92.69 168 SER A C 1
ATOM 1357 O O . SER A 1 168 ? 1.148 -1.505 -10.249 1.00 92.69 168 SER A O 1
ATOM 1359 N N . ILE A 1 169 ? 1.848 -3.531 -10.900 1.00 91.00 169 ILE A N 1
ATOM 1360 C CA . ILE A 1 169 ? 3.235 -3.387 -10.455 1.00 91.00 169 ILE A CA 1
ATOM 1361 C C . ILE A 1 169 ? 4.140 -3.616 -11.656 1.00 91.00 169 ILE A C 1
ATOM 1363 O O . ILE A 1 169 ? 4.098 -4.666 -12.299 1.00 91.00 169 ILE A O 1
ATOM 1367 N N . SER A 1 170 ? 4.973 -2.624 -11.939 1.00 88.06 170 SER A N 1
ATOM 1368 C CA . SER A 1 170 ? 5.910 -2.613 -13.053 1.00 88.06 170 SER A CA 1
ATOM 1369 C C . SER A 1 170 ? 7.331 -2.787 -12.532 1.00 88.06 170 SER A C 1
ATOM 1371 O O . SER A 1 170 ? 7.929 -1.842 -12.015 1.00 88.06 170 SER A O 1
ATOM 1373 N N . TYR A 1 171 ? 7.892 -3.985 -12.684 1.00 86.56 171 TYR A N 1
ATOM 1374 C CA . TYR A 1 171 ? 9.274 -4.273 -12.317 1.00 86.56 171 TYR A CA 1
ATOM 1375 C C . TYR A 1 171 ? 10.175 -4.280 -13.543 1.00 86.56 171 TYR A C 1
ATOM 1377 O O . TYR A 1 171 ? 10.150 -5.204 -14.354 1.00 86.56 171 TYR A O 1
ATOM 1385 N N . THR A 1 172 ? 10.996 -3.246 -13.688 1.00 83.94 172 THR A N 1
ATOM 1386 C CA . THR A 1 172 ? 11.946 -3.176 -14.801 1.00 83.94 172 THR A CA 1
ATOM 1387 C C . THR A 1 172 ? 13.126 -4.096 -14.498 1.00 83.94 172 THR A C 1
ATOM 1389 O O . THR A 1 172 ? 13.744 -3.954 -13.452 1.00 83.94 172 THR A O 1
ATOM 1392 N N . LEU A 1 173 ? 13.448 -5.020 -15.408 1.00 79.50 173 LEU A N 1
ATOM 1393 C CA . LEU A 1 173 ? 14.634 -5.889 -15.345 1.00 79.50 173 LEU A CA 1
ATOM 1394 C C . LEU A 1 173 ? 15.804 -5.285 -16.136 1.00 79.50 173 LEU A C 1
ATOM 1396 O O . LEU A 1 173 ? 16.958 -5.336 -15.718 1.00 79.50 173 LEU A O 1
ATOM 1400 N N . SER A 1 174 ? 15.506 -4.718 -17.307 1.00 78.25 174 SER A N 1
ATOM 1401 C CA . SER A 1 174 ? 16.466 -4.061 -18.200 1.00 78.25 174 SER A CA 1
ATOM 1402 C C . SER A 1 174 ? 15.760 -2.990 -19.037 1.00 78.25 174 SER A C 1
ATOM 1404 O O . SER A 1 174 ? 14.536 -2.895 -19.010 1.00 78.25 174 SER A O 1
ATOM 1406 N N . ARG A 1 175 ? 16.512 -2.226 -19.846 1.00 74.25 175 ARG A N 1
ATOM 1407 C CA . ARG A 1 175 ? 15.933 -1.239 -20.785 1.00 74.25 175 ARG A CA 1
ATOM 1408 C C . ARG A 1 175 ? 14.848 -1.831 -21.697 1.00 74.25 175 ARG A C 1
ATOM 1410 O O . ARG A 1 175 ? 13.919 -1.126 -22.067 1.00 74.25 175 ARG A O 1
ATOM 1417 N N . ASN A 1 176 ? 14.950 -3.125 -22.001 1.00 79.75 176 ASN A N 1
ATOM 1418 C CA . ASN A 1 176 ? 14.075 -3.814 -22.947 1.00 79.75 176 ASN A CA 1
ATOM 1419 C C . ASN A 1 176 ? 13.295 -4.958 -22.286 1.00 79.75 176 ASN A C 1
ATOM 1421 O O . ASN A 1 176 ? 12.784 -5.817 -22.985 1.00 79.75 176 ASN A O 1
ATOM 1425 N N . HIS A 1 177 ? 13.264 -5.056 -20.954 1.00 82.38 177 HIS A N 1
ATOM 1426 C CA . HIS A 1 177 ? 12.515 -6.117 -20.279 1.00 82.38 177 HIS A CA 1
ATOM 1427 C C . HIS A 1 177 ? 11.942 -5.610 -18.964 1.00 82.38 177 HIS A C 1
ATOM 1429 O O . HIS A 1 177 ? 12.682 -5.092 -18.127 1.00 82.38 177 HIS A O 1
ATOM 1435 N N . ALA A 1 178 ? 10.651 -5.829 -18.754 1.00 85.19 178 ALA A N 1
ATOM 1436 C CA . ALA A 1 178 ? 9.992 -5.632 -17.471 1.00 85.19 178 ALA A CA 1
ATOM 1437 C C . ALA A 1 178 ? 9.041 -6.790 -17.175 1.00 85.19 178 ALA A C 1
ATOM 1439 O O . ALA A 1 178 ? 8.476 -7.383 -18.089 1.00 85.19 178 ALA A O 1
ATOM 1440 N N . VAL A 1 179 ? 8.861 -7.104 -15.899 1.00 87.06 179 VAL A N 1
ATOM 1441 C CA . VAL A 1 179 ? 7.783 -7.962 -15.414 1.00 87.06 179 VAL A CA 1
ATOM 1442 C C . VAL A 1 179 ? 6.643 -7.054 -14.988 1.00 87.06 179 VAL A C 1
ATOM 1444 O O . VAL A 1 179 ? 6.841 -6.166 -14.160 1.00 87.06 179 VAL A O 1
ATOM 1447 N N . ILE A 1 180 ? 5.461 -7.280 -15.547 1.00 88.06 180 ILE A N 1
ATOM 1448 C CA . ILE A 1 180 ? 4.238 -6.604 -15.128 1.00 88.06 180 ILE A CA 1
ATOM 1449 C C . ILE A 1 180 ? 3.404 -7.589 -14.321 1.00 88.06 180 ILE A C 1
ATOM 1451 O O . ILE A 1 180 ? 3.219 -8.736 -14.734 1.00 88.06 180 ILE A O 1
ATOM 1455 N N . VAL A 1 181 ? 2.912 -7.139 -13.172 1.00 90.06 181 VAL A N 1
ATOM 1456 C CA . VAL A 1 181 ? 1.946 -7.864 -12.346 1.00 90.06 181 VAL A CA 1
ATOM 1457 C C . VAL A 1 181 ? 0.657 -7.059 -12.318 1.00 90.06 181 VAL A C 1
ATOM 1459 O O . VAL A 1 181 ? 0.655 -5.915 -11.873 1.00 90.06 181 VAL A O 1
ATOM 1462 N N . GLU A 1 182 ? -0.432 -7.655 -12.785 1.00 91.50 182 GLU A N 1
ATOM 1463 C CA . GLU A 1 182 ? -1.761 -7.044 -12.760 1.00 91.50 182 GLU A CA 1
ATOM 1464 C C . GLU A 1 182 ? -2.520 -7.474 -11.501 1.00 91.50 182 GLU A C 1
ATOM 1466 O O . GLU A 1 182 ? -2.431 -8.630 -11.067 1.00 91.50 182 GLU A O 1
ATOM 1471 N N . TYR A 1 183 ? -3.289 -6.548 -10.931 1.00 93.38 183 TYR A N 1
ATOM 1472 C CA . TYR A 1 183 ? -4.061 -6.733 -9.705 1.00 93.38 183 TYR A CA 1
ATOM 1473 C C . TYR A 1 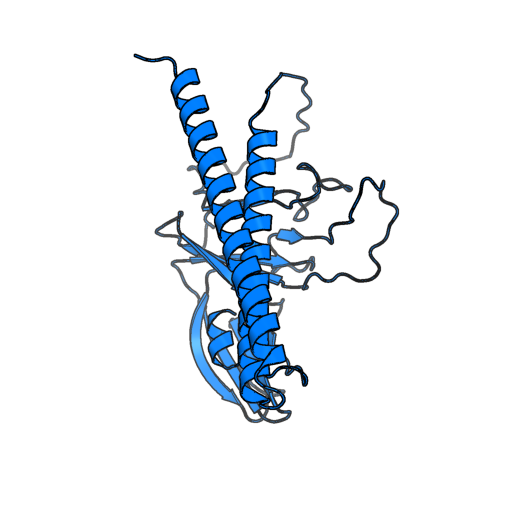183 ? -5.521 -6.379 -9.925 1.00 93.38 183 TYR A C 1
ATOM 1475 O O . TYR A 1 183 ? -5.819 -5.222 -10.196 1.00 93.38 183 TYR A O 1
ATOM 1483 N N . THR A 1 184 ? -6.425 -7.337 -9.741 1.00 93.88 184 THR A N 1
ATOM 1484 C CA . THR A 1 184 ? -7.876 -7.120 -9.817 1.00 93.88 184 THR A CA 1
ATOM 1485 C C . THR A 1 184 ? -8.452 -6.687 -8.469 1.00 93.88 184 THR A C 1
ATOM 1487 O O . THR A 1 184 ? -7.814 -6.878 -7.431 1.00 93.88 184 THR A O 1
ATOM 1490 N N . SER A 1 185 ? -9.663 -6.129 -8.479 1.00 95.00 185 SER A N 1
ATOM 1491 C CA . SER A 1 185 ? -10.414 -5.797 -7.266 1.00 95.00 185 SER A CA 1
ATOM 1492 C C . SER A 1 185 ? -10.619 -7.023 -6.375 1.00 95.00 185 SER A C 1
ATOM 1494 O O . SER A 1 185 ? -10.812 -8.144 -6.860 1.00 95.00 185 SER A O 1
ATOM 1496 N N . ASP A 1 186 ? -10.590 -6.791 -5.068 1.00 96.12 186 ASP A N 1
ATOM 1497 C CA . ASP A 1 186 ? -10.837 -7.800 -4.049 1.00 96.12 186 ASP A CA 1
ATOM 1498 C C . ASP A 1 186 ? -11.910 -7.326 -3.066 1.00 96.12 186 ASP A C 1
ATOM 1500 O O . ASP A 1 186 ? -11.725 -6.349 -2.342 1.00 96.12 186 ASP A O 1
ATOM 1504 N N . GLU A 1 187 ? -13.048 -8.018 -3.058 1.00 97.50 187 GLU A N 1
ATOM 1505 C CA . GLU A 1 187 ? -14.227 -7.643 -2.265 1.00 97.50 187 GLU A CA 1
ATOM 1506 C C . GLU A 1 187 ? -14.087 -7.991 -0.777 1.00 97.50 187 GLU A C 1
ATOM 1508 O O . GLU A 1 187 ? -14.834 -7.475 0.058 1.00 97.50 187 GLU A O 1
ATOM 1513 N N . ASP A 1 188 ? -13.103 -8.829 -0.445 1.00 97.06 188 ASP A N 1
ATOM 1514 C CA . ASP A 1 188 ? -12.825 -9.320 0.903 1.00 97.06 188 ASP A CA 1
ATOM 1515 C C . ASP A 1 188 ? -11.820 -8.453 1.669 1.00 97.06 188 ASP A C 1
ATOM 1517 O O . ASP A 1 188 ? -11.586 -8.682 2.858 1.00 97.06 188 ASP A O 1
ATOM 1521 N N . THR A 1 189 ? -11.223 -7.441 1.031 1.00 97.44 189 THR A N 1
ATOM 1522 C CA . THR A 1 189 ? -10.210 -6.597 1.671 1.00 97.44 189 THR A CA 1
ATOM 1523 C C . THR A 1 189 ? -10.468 -5.103 1.495 1.00 97.44 189 THR A C 1
ATOM 1525 O O . THR A 1 189 ? -11.064 -4.648 0.521 1.00 97.44 189 THR A O 1
ATOM 1528 N N . ASP A 1 190 ? -10.016 -4.324 2.477 1.00 98.31 190 ASP A N 1
ATOM 1529 C CA . ASP A 1 190 ? -9.905 -2.869 2.384 1.00 98.31 190 ASP A CA 1
ATOM 1530 C C . ASP A 1 190 ? -8.429 -2.482 2.336 1.00 98.31 190 ASP A C 1
ATOM 1532 O O . ASP A 1 190 ? -7.628 -2.950 3.147 1.00 98.31 190 ASP A O 1
ATOM 1536 N N . MET A 1 191 ? -8.076 -1.600 1.407 1.00 97.94 191 MET A N 1
ATOM 1537 C CA . MET A 1 191 ? -6.730 -1.067 1.242 1.00 97.94 191 MET A CA 1
ATOM 1538 C C . MET A 1 191 ? -6.636 0.357 1.801 1.00 97.94 191 MET A C 1
ATOM 1540 O O . MET A 1 191 ? -7.487 1.215 1.528 1.00 97.94 191 MET A O 1
ATOM 1544 N N . PHE A 1 192 ? -5.557 0.612 2.542 1.00 98.12 192 PHE A N 1
ATOM 1545 C CA . PHE A 1 192 ? -5.161 1.933 3.030 1.00 98.12 192 PHE A CA 1
ATOM 1546 C C . PHE A 1 192 ? -3.722 2.228 2.623 1.00 98.12 192 PHE A C 1
ATOM 1548 O O . PHE A 1 192 ? -2.849 1.388 2.846 1.00 98.12 192 PHE A O 1
ATOM 1555 N N . GLN A 1 193 ? -3.456 3.403 2.056 1.00 97.44 193 GLN A N 1
ATOM 1556 C CA . GLN A 1 193 ? -2.108 3.780 1.632 1.00 97.44 193 GLN A CA 1
ATOM 1557 C C . GLN A 1 193 ? -1.510 4.876 2.504 1.00 97.44 193 GLN A C 1
ATOM 1559 O O . GLN A 1 193 ? -2.171 5.845 2.887 1.00 97.44 193 GLN A O 1
ATOM 1564 N N . ILE A 1 194 ? -0.220 4.724 2.779 1.00 96.94 194 ILE A N 1
ATOM 1565 C CA . ILE A 1 194 ? 0.551 5.614 3.635 1.00 96.94 194 ILE A CA 1
ATOM 1566 C C . ILE A 1 194 ? 1.740 6.133 2.839 1.00 96.94 194 ILE A C 1
ATOM 1568 O O . ILE A 1 194 ? 2.404 5.386 2.116 1.00 96.94 194 ILE A O 1
ATOM 1572 N N . GLY A 1 195 ? 2.034 7.420 2.972 1.00 95.69 195 GLY A N 1
ATOM 1573 C CA . GLY A 1 195 ? 3.173 8.029 2.301 1.00 95.69 195 GLY A CA 1
ATOM 1574 C C . GLY A 1 195 ? 3.298 9.512 2.600 1.00 95.69 195 GLY A C 1
ATOM 1575 O O . GLY A 1 195 ? 2.480 10.081 3.320 1.00 95.69 195 GLY A O 1
ATOM 1576 N N . ARG A 1 196 ? 4.334 10.148 2.047 1.00 93.81 196 ARG A N 1
ATOM 1577 C CA . ARG A 1 196 ? 4.516 11.603 2.192 1.00 93.81 196 ARG A CA 1
ATOM 1578 C C . ARG A 1 196 ? 3.754 12.435 1.161 1.00 93.81 196 ARG A C 1
ATOM 1580 O O . ARG A 1 196 ? 3.737 13.657 1.273 1.00 93.81 196 ARG A O 1
ATOM 1587 N N . SER A 1 197 ? 3.205 11.812 0.113 1.00 92.44 197 SER A N 1
ATOM 1588 C CA . SER A 1 197 ? 2.448 12.548 -0.904 1.00 92.44 197 SER A CA 1
ATOM 1589 C C . SER A 1 197 ? 1.095 13.003 -0.354 1.00 92.44 197 SER A C 1
ATOM 1591 O O . SER A 1 197 ? 0.446 12.277 0.392 1.00 92.44 197 SER A O 1
ATOM 1593 N N . SER A 1 198 ? 0.650 14.192 -0.756 1.00 90.44 198 SER A N 1
ATOM 1594 C CA . SER A 1 198 ? -0.712 14.680 -0.521 1.00 90.44 198 SER A CA 1
ATOM 1595 C C . SER A 1 198 ? -1.682 14.279 -1.639 1.00 90.44 198 SER A C 1
ATOM 1597 O O . SER A 1 198 ? -2.825 14.732 -1.649 1.00 90.44 198 SER A O 1
ATOM 1599 N N . GLU A 1 199 ? -1.265 13.437 -2.583 1.00 93.12 199 GLU A N 1
ATOM 1600 C CA . GLU A 1 199 ? -2.134 12.940 -3.652 1.00 93.12 199 GLU A CA 1
ATOM 1601 C C . GLU A 1 199 ? -3.313 12.122 -3.109 1.00 93.12 199 GLU A C 1
ATOM 1603 O O . GLU A 1 199 ? -3.266 11.589 -1.997 1.00 93.12 199 GLU A O 1
ATOM 1608 N N . SER A 1 200 ? -4.392 12.042 -3.892 1.00 93.00 200 SER A N 1
ATOM 1609 C CA . SER A 1 200 ? -5.639 11.379 -3.491 1.00 93.00 200 SER A CA 1
ATOM 1610 C C . SER A 1 200 ? -5.499 9.907 -3.084 1.00 93.00 200 SER A C 1
ATOM 1612 O O . SER A 1 200 ? -6.220 9.522 -2.167 1.00 93.00 200 SER A O 1
ATOM 1614 N N . PRO A 1 201 ? -4.581 9.087 -3.644 1.00 93.50 201 PRO A N 1
ATOM 1615 C CA . PRO A 1 201 ? -4.475 7.688 -3.243 1.00 93.50 201 PRO A CA 1
ATOM 1616 C C . PRO A 1 201 ? -3.936 7.485 -1.822 1.00 93.50 201 PRO A C 1
ATOM 1618 O O . PRO A 1 201 ? -3.951 6.355 -1.351 1.00 93.50 201 PRO A O 1
ATOM 1621 N N . ILE A 1 202 ? -3.403 8.523 -1.160 1.00 96.38 202 ILE A N 1
ATOM 1622 C CA . ILE A 1 202 ? -2.844 8.434 0.197 1.00 96.38 202 ILE A CA 1
ATOM 1623 C C . ILE A 1 202 ? -3.934 8.695 1.238 1.00 96.38 202 ILE A C 1
ATOM 1625 O O . ILE A 1 202 ? -4.478 9.795 1.314 1.00 96.38 202 ILE A O 1
ATOM 1629 N N . ASP A 1 203 ? -4.201 7.722 2.102 1.00 95.88 203 ASP A N 1
ATOM 1630 C CA . ASP A 1 203 ? -5.139 7.877 3.216 1.00 95.88 203 ASP A CA 1
ATOM 1631 C C . ASP A 1 203 ? -4.488 8.592 4.405 1.00 95.88 203 ASP A C 1
ATOM 1633 O O . ASP A 1 203 ? -5.104 9.460 5.027 1.00 95.88 203 ASP A O 1
ATOM 1637 N N . PHE A 1 204 ? -3.222 8.264 4.688 1.00 95.19 204 PHE A N 1
ATOM 1638 C CA . PHE A 1 204 ? -2.481 8.811 5.821 1.00 95.19 204 PHE A CA 1
ATOM 1639 C C . PHE A 1 204 ? -1.154 9.441 5.397 1.00 95.19 204 PHE A C 1
ATOM 1641 O O . PHE A 1 204 ? -0.240 8.757 4.925 1.00 95.19 204 PHE A O 1
ATOM 1648 N N . VAL A 1 205 ? -1.052 10.759 5.587 1.00 93.19 205 VAL A N 1
ATOM 1649 C CA . VAL A 1 205 ? 0.124 11.538 5.191 1.00 93.19 205 VAL A CA 1
ATOM 1650 C C . VAL A 1 205 ? 1.122 11.592 6.343 1.00 93.19 205 VAL A C 1
ATOM 1652 O O . VAL A 1 205 ? 0.835 12.172 7.394 1.00 93.19 205 VAL A O 1
ATOM 1655 N N . VAL A 1 206 ? 2.311 11.031 6.122 1.00 90.31 206 VAL A N 1
ATOM 1656 C CA . VAL A 1 206 ? 3.409 11.005 7.101 1.00 90.31 206 VAL A CA 1
ATOM 1657 C C . VAL A 1 206 ? 4.502 11.985 6.688 1.00 90.31 206 VAL A C 1
ATOM 1659 O O . VAL A 1 206 ? 4.894 12.051 5.524 1.00 90.31 206 VAL A O 1
ATOM 1662 N N . MET A 1 207 ? 5.004 12.735 7.666 1.00 84.50 207 MET A N 1
ATOM 1663 C CA . MET A 1 207 ? 6.082 13.708 7.495 1.00 84.50 207 MET A CA 1
ATOM 1664 C C . MET A 1 207 ? 7.373 13.196 8.128 1.00 84.50 207 MET A C 1
ATOM 1666 O O . MET A 1 207 ? 7.331 12.358 9.029 1.00 84.50 207 MET A O 1
ATOM 1670 N N . ASP A 1 208 ? 8.512 13.728 7.688 1.00 83.44 208 ASP A N 1
ATOM 1671 C CA . ASP A 1 208 ? 9.799 13.419 8.306 1.00 83.44 208 ASP A CA 1
ATOM 1672 C C . ASP A 1 208 ? 9.804 13.806 9.784 1.00 83.44 208 ASP A C 1
ATOM 1674 O O . ASP A 1 208 ? 9.476 14.937 10.151 1.00 83.44 208 ASP A O 1
ATOM 1678 N N . THR A 1 209 ? 10.213 12.859 10.626 1.00 76.06 209 THR A N 1
ATOM 1679 C CA . THR A 1 209 ? 10.437 13.104 12.047 1.00 76.06 209 THR A CA 1
ATOM 1680 C C . THR A 1 209 ? 11.698 13.937 12.224 1.00 76.06 209 THR A C 1
ATOM 1682 O O . THR A 1 209 ? 12.779 13.509 11.818 1.00 76.06 209 THR A O 1
ATOM 1685 N N . ILE A 1 210 ? 11.578 15.105 12.851 1.00 68.94 210 ILE A N 1
ATOM 1686 C CA . ILE A 1 210 ? 12.728 15.938 13.218 1.00 68.94 210 ILE A CA 1
ATOM 1687 C C . ILE A 1 210 ? 13.185 15.490 14.613 1.00 68.94 210 ILE A C 1
ATOM 1689 O O . ILE A 1 210 ? 12.392 15.579 15.549 1.00 68.94 210 ILE A O 1
ATOM 1693 N N . PRO A 1 211 ? 14.423 14.991 14.785 1.00 60.81 211 PRO A N 1
ATOM 1694 C CA . PRO A 1 211 ? 14.924 14.622 16.102 1.00 60.81 211 PRO A CA 1
ATOM 1695 C C . PRO A 1 211 ? 15.101 15.865 16.987 1.00 60.81 211 PRO A C 1
ATOM 1697 O O . PRO A 1 211 ? 15.810 16.800 16.610 1.00 60.81 211 PRO A O 1
ATOM 1700 N N . GLY A 1 212 ? 14.521 15.840 18.188 1.00 56.19 212 GLY A N 1
ATOM 1701 C CA . GLY A 1 212 ? 14.720 16.856 19.227 1.00 56.19 212 GLY A CA 1
ATOM 1702 C C . GLY A 1 212 ? 13.601 17.893 19.342 1.00 56.19 212 GLY A C 1
ATOM 1703 O O . GLY A 1 212 ? 12.752 18.027 18.466 1.00 56.19 212 GLY A O 1
ATOM 1704 N N . ASP A 1 213 ? 13.630 18.636 20.448 1.00 52.38 213 ASP A N 1
ATOM 1705 C CA . ASP A 1 213 ? 12.625 19.622 20.877 1.00 52.38 213 ASP A CA 1
ATOM 1706 C C . ASP A 1 213 ? 12.771 20.957 20.120 1.00 52.38 213 ASP A C 1
ATOM 1708 O O . ASP A 1 213 ? 12.862 22.042 20.691 1.00 52.38 213 ASP A O 1
ATOM 1712 N N . LYS A 1 214 ? 12.927 20.877 18.795 1.00 54.28 214 LYS A N 1
ATOM 1713 C CA . LYS A 1 214 ? 13.130 22.059 17.960 1.00 54.28 214 LYS A CA 1
ATOM 1714 C C . LYS A 1 214 ? 11.778 22.580 17.509 1.00 54.28 214 LYS A C 1
ATOM 1716 O O . LYS A 1 214 ? 11.121 21.998 16.646 1.00 54.28 214 LYS A O 1
ATOM 1721 N N . THR A 1 215 ? 11.403 23.709 18.093 1.00 53.84 215 THR A N 1
ATOM 1722 C CA . THR A 1 215 ? 10.349 24.625 17.660 1.00 53.84 215 THR A CA 1
ATOM 1723 C C . THR A 1 215 ? 10.480 24.947 16.168 1.00 53.84 215 THR A C 1
ATOM 1725 O O . THR A 1 215 ? 11.132 25.904 15.784 1.00 53.84 215 THR A O 1
ATOM 1728 N N . GLY A 1 216 ? 9.886 24.113 15.309 1.00 54.53 216 GLY A N 1
ATOM 1729 C CA . GLY A 1 216 ? 9.392 24.438 13.962 1.00 54.53 216 GLY A CA 1
ATOM 1730 C C . GLY A 1 216 ? 10.365 24.908 12.865 1.00 54.53 216 GLY A C 1
ATOM 1731 O O . GLY A 1 216 ? 9.969 24.889 11.701 1.00 54.53 216 GLY A O 1
ATOM 1732 N N . GLU A 1 217 ? 11.601 25.306 13.168 1.00 54.16 217 GLU A N 1
ATOM 1733 C CA . GLU A 1 217 ? 12.444 26.063 12.225 1.00 54.16 217 GLU A CA 1
ATOM 1734 C C . GLU A 1 217 ? 13.403 25.206 11.392 1.00 54.16 217 GLU A C 1
ATOM 1736 O O . GLU A 1 217 ? 13.905 25.647 10.356 1.00 54.16 217 GLU A O 1
ATOM 1741 N N . THR A 1 218 ? 13.651 23.954 11.784 1.00 57.34 218 THR A N 1
ATOM 1742 C CA . THR A 1 218 ? 14.538 23.079 11.006 1.00 57.34 218 THR A CA 1
ATOM 1743 C C . THR A 1 218 ? 13.773 22.475 9.829 1.00 57.34 218 THR A C 1
ATOM 1745 O O . THR A 1 218 ? 13.070 21.476 9.970 1.00 57.34 218 THR A O 1
ATOM 1748 N N . LYS A 1 219 ? 13.910 23.075 8.642 1.00 57.72 219 LYS A N 1
ATOM 1749 C CA . LYS A 1 219 ? 13.414 22.480 7.395 1.00 57.72 219 LYS A CA 1
ATOM 1750 C C . LYS A 1 219 ? 14.222 21.221 7.079 1.00 57.72 219 LYS A C 1
ATOM 1752 O O . LYS A 1 219 ? 15.435 21.278 6.888 1.00 57.72 219 LYS A O 1
ATOM 1757 N N . VAL A 1 220 ? 13.546 20.077 7.002 1.00 63.88 220 VAL A N 1
ATOM 1758 C CA . VAL A 1 220 ? 14.131 18.860 6.433 1.00 63.88 220 VAL A CA 1
ATOM 1759 C C . VAL A 1 220 ? 14.265 19.086 4.928 1.00 63.88 220 VAL A C 1
ATOM 1761 O O . VAL A 1 220 ? 13.279 19.052 4.197 1.00 63.88 220 VAL A O 1
ATOM 1764 N N . ASN A 1 221 ? 15.485 19.366 4.465 1.00 65.38 221 ASN A N 1
ATOM 1765 C CA . ASN A 1 221 ? 15.747 19.654 3.050 1.00 65.38 221 ASN A CA 1
ATOM 1766 C C . ASN A 1 221 ? 15.614 18.410 2.155 1.00 65.38 221 ASN A C 1
ATOM 1768 O O . ASN A 1 221 ? 15.419 18.544 0.948 1.00 65.38 221 ASN A O 1
ATOM 1772 N N . GLN A 1 222 ? 15.718 17.205 2.725 1.00 77.12 222 GLN A N 1
ATOM 1773 C CA . GLN A 1 222 ? 15.589 15.942 1.999 1.00 77.12 222 GLN A CA 1
ATOM 1774 C C . GLN A 1 222 ? 14.790 14.936 2.823 1.00 77.12 222 GLN A C 1
ATOM 1776 O O . GLN A 1 222 ? 15.239 14.485 3.873 1.00 77.12 222 GLN A O 1
ATOM 1781 N N . SER A 1 223 ? 13.604 14.594 2.326 1.00 82.12 223 SER A N 1
ATOM 1782 C CA . SER A 1 223 ? 12.772 13.547 2.909 1.00 82.12 223 SER A CA 1
ATOM 1783 C C . SER A 1 223 ? 13.298 12.172 2.518 1.00 82.12 223 SER A C 1
ATOM 1785 O O . SER A 1 223 ? 13.562 11.929 1.336 1.00 82.12 223 SER A O 1
ATOM 1787 N N . THR A 1 224 ? 13.405 11.263 3.484 1.00 87.62 224 THR A N 1
ATOM 1788 C CA . THR A 1 224 ? 13.730 9.847 3.222 1.00 87.62 224 THR A CA 1
ATOM 1789 C C . THR A 1 224 ? 12.475 8.985 3.087 1.00 87.62 224 THR A C 1
ATOM 1791 O O . THR A 1 224 ? 12.555 7.808 2.732 1.00 87.62 224 THR A O 1
ATOM 1794 N N . ILE A 1 225 ? 11.299 9.573 3.322 1.00 90.62 225 ILE A N 1
ATOM 1795 C CA . ILE A 1 225 ? 10.012 8.895 3.217 1.00 90.62 225 ILE A CA 1
ATOM 1796 C C . ILE A 1 225 ? 9.593 8.815 1.744 1.00 90.62 225 ILE A C 1
ATOM 1798 O O . ILE A 1 225 ? 9.660 9.776 0.971 1.00 90.62 225 ILE A O 1
ATOM 1802 N N . SER A 1 226 ? 9.122 7.642 1.332 1.00 92.44 226 SER A N 1
ATOM 1803 C CA . SER A 1 226 ? 8.599 7.440 -0.020 1.00 92.44 226 SER A CA 1
ATOM 1804 C C . SER A 1 226 ? 7.264 8.167 -0.225 1.00 92.44 226 SER A C 1
ATOM 1806 O O . SER A 1 226 ? 6.451 8.285 0.693 1.00 92.44 226 SER A O 1
ATOM 1808 N N . ARG A 1 227 ? 7.011 8.654 -1.450 1.00 94.06 227 ARG A N 1
ATOM 1809 C CA . ARG A 1 227 ? 5.742 9.324 -1.813 1.00 94.06 227 ARG A CA 1
ATOM 1810 C C . ARG A 1 227 ? 4.535 8.423 -1.559 1.00 94.06 227 ARG A C 1
ATOM 1812 O O . ARG A 1 227 ? 3.582 8.876 -0.936 1.00 94.06 227 ARG A O 1
ATOM 1819 N N . PHE A 1 228 ? 4.652 7.164 -1.975 1.00 95.50 228 PHE A N 1
ATOM 1820 C CA . PHE A 1 228 ? 3.708 6.073 -1.743 1.00 95.50 228 PHE A CA 1
ATOM 1821 C C . PHE A 1 228 ? 4.477 4.953 -1.033 1.00 95.50 228 PHE A C 1
ATOM 1823 O O . PHE A 1 228 ? 5.148 4.148 -1.674 1.00 95.50 228 PHE A O 1
ATOM 1830 N N . ALA A 1 229 ? 4.512 4.988 0.298 1.00 94.69 229 ALA A N 1
ATOM 1831 C CA . ALA A 1 229 ? 5.476 4.224 1.088 1.00 94.69 229 ALA A CA 1
ATOM 1832 C C . ALA A 1 229 ? 5.042 2.781 1.343 1.00 94.69 229 ALA A C 1
ATOM 1834 O O . ALA A 1 229 ? 5.855 1.867 1.200 1.00 94.69 229 ALA A O 1
ATOM 1835 N N . CYS A 1 230 ? 3.782 2.572 1.713 1.00 96.75 230 CYS A N 1
ATOM 1836 C CA . CYS A 1 230 ? 3.244 1.240 1.959 1.00 96.75 230 CYS A CA 1
ATOM 1837 C C . CYS A 1 230 ? 1.723 1.202 1.813 1.00 96.75 230 CYS A C 1
ATOM 1839 O O . CYS A 1 230 ? 1.047 2.237 1.775 1.00 96.75 230 CYS A O 1
ATOM 1841 N N . ARG A 1 231 ? 1.203 -0.024 1.762 1.00 97.25 231 ARG A N 1
ATOM 1842 C CA . ARG A 1 231 ? -0.222 -0.341 1.823 1.00 97.25 231 ARG A CA 1
ATOM 1843 C C . ARG A 1 231 ? -0.494 -1.245 3.011 1.00 97.25 231 ARG A C 1
ATOM 1845 O O . ARG A 1 231 ? 0.289 -2.149 3.297 1.00 97.25 231 ARG A O 1
ATOM 1852 N N . ILE A 1 232 ? -1.620 -1.027 3.669 1.00 97.56 232 ILE A N 1
ATOM 1853 C CA . ILE A 1 232 ? -2.170 -1.931 4.674 1.00 97.56 232 ILE A CA 1
ATOM 1854 C C . ILE A 1 232 ? -3.467 -2.495 4.106 1.00 97.56 232 ILE A C 1
ATOM 1856 O O . ILE A 1 232 ? -4.379 -1.734 3.785 1.00 97.56 232 ILE A O 1
ATOM 1860 N N . LEU A 1 233 ? -3.523 -3.817 3.952 1.00 97.44 233 LEU A N 1
ATOM 1861 C CA . LEU A 1 233 ? -4.725 -4.539 3.549 1.00 97.44 233 LEU A CA 1
ATOM 1862 C C . LEU A 1 233 ? -5.351 -5.174 4.787 1.00 97.44 233 LEU A C 1
ATOM 1864 O O . LEU A 1 233 ? -4.733 -6.024 5.437 1.00 97.44 233 LEU A O 1
ATOM 1868 N N . CYS A 1 234 ? -6.571 -4.761 5.098 1.00 97.88 234 CYS A N 1
ATOM 1869 C CA . CYS A 1 234 ? -7.371 -5.293 6.193 1.00 97.88 234 CYS A CA 1
ATOM 1870 C C . CYS A 1 234 ? -8.402 -6.281 5.652 1.00 97.88 234 CYS A C 1
ATOM 1872 O O . CYS A 1 234 ? -9.062 -6.005 4.652 1.00 97.88 234 CYS A O 1
ATOM 1874 N N . ASP A 1 235 ? -8.544 -7.420 6.321 1.00 97.19 235 ASP A N 1
ATOM 1875 C CA . ASP A 1 235 ? -9.534 -8.437 5.977 1.00 97.19 235 ASP A CA 1
ATOM 1876 C C . ASP A 1 235 ? -10.929 -8.007 6.473 1.00 97.19 235 ASP A C 1
ATOM 1878 O O . ASP A 1 235 ? -11.142 -7.752 7.664 1.00 97.19 235 ASP A O 1
ATOM 1882 N N . ARG A 1 236 ? -11.889 -7.907 5.547 1.00 96.19 236 ARG A N 1
ATOM 1883 C CA . ARG A 1 236 ? -13.264 -7.459 5.823 1.00 96.19 236 ARG A CA 1
ATOM 1884 C C . ARG A 1 236 ? -14.076 -8.498 6.589 1.00 96.19 236 ARG A C 1
ATOM 1886 O O . ARG A 1 236 ? -15.058 -8.110 7.237 1.00 96.19 236 ARG A O 1
ATOM 1893 N N . ASN A 1 237 ? -13.690 -9.770 6.509 1.00 95.12 237 ASN A N 1
ATOM 1894 C CA . ASN A 1 237 ? -14.342 -10.903 7.164 1.00 95.12 237 ASN A CA 1
ATOM 1895 C C . ASN A 1 237 ? -13.702 -11.196 8.529 1.00 95.12 237 ASN A C 1
ATOM 1897 O O . ASN A 1 237 ? -14.392 -11.618 9.458 1.00 95.12 237 ASN A O 1
ATOM 1901 N N . ASN A 1 238 ? -12.409 -10.900 8.687 1.00 94.75 238 ASN A N 1
ATOM 1902 C CA . ASN A 1 238 ? -11.693 -11.003 9.955 1.00 94.75 238 ASN A CA 1
ATOM 1903 C C . ASN A 1 238 ? -10.945 -9.702 10.308 1.00 94.75 238 ASN A C 1
ATOM 1905 O O . ASN A 1 238 ? -9.749 -9.584 10.034 1.00 94.75 238 ASN A O 1
ATOM 1909 N N . PRO A 1 239 ? -11.595 -8.761 11.026 1.00 90.94 239 PRO A N 1
ATOM 1910 C CA . PRO A 1 239 ? -11.032 -7.440 11.317 1.00 90.94 239 PRO A CA 1
ATOM 1911 C C . PRO A 1 239 ? -9.720 -7.427 12.113 1.00 90.94 239 PRO A C 1
ATOM 1913 O O . PRO A 1 239 ? -9.079 -6.386 12.216 1.00 90.94 239 PRO A O 1
ATOM 1916 N N . LYS A 1 240 ? -9.322 -8.564 12.700 1.00 92.31 240 LYS A N 1
ATOM 1917 C CA . LYS A 1 240 ? -8.057 -8.713 13.434 1.00 92.31 240 LYS A CA 1
ATOM 1918 C C . LYS A 1 240 ? -6.862 -8.953 12.509 1.00 92.31 240 LYS A C 1
ATOM 1920 O O . LYS A 1 240 ? -5.724 -8.876 12.966 1.00 92.31 240 LYS A O 1
ATOM 1925 N N . ILE A 1 241 ? -7.102 -9.288 11.241 1.00 94.31 241 ILE A N 1
ATOM 1926 C CA . ILE A 1 241 ? -6.057 -9.571 10.262 1.00 94.31 241 ILE A CA 1
ATOM 1927 C C . ILE A 1 241 ? -5.813 -8.319 9.421 1.00 94.31 241 ILE A C 1
ATOM 1929 O O . ILE A 1 241 ? -6.660 -7.885 8.641 1.00 94.31 241 ILE A O 1
ATOM 1933 N N . ALA A 1 242 ? -4.605 -7.779 9.546 1.00 94.69 242 ALA A N 1
ATOM 1934 C CA . ALA A 1 242 ? -4.078 -6.742 8.675 1.00 94.69 242 ALA A CA 1
ATOM 1935 C C . ALA A 1 242 ? -2.703 -7.174 8.155 1.00 94.69 242 ALA A C 1
ATOM 1937 O O . ALA A 1 242 ? -1.909 -7.770 8.886 1.00 94.69 242 ALA A O 1
ATOM 1938 N N . ARG A 1 243 ? -2.423 -6.889 6.884 1.00 94.69 243 ARG A N 1
ATOM 1939 C CA . ARG A 1 243 ? -1.145 -7.197 6.228 1.00 94.69 243 ARG A CA 1
ATOM 1940 C C . ARG A 1 243 ? -0.543 -5.919 5.671 1.00 94.69 243 ARG A C 1
ATOM 1942 O O . ARG A 1 243 ? -1.258 -5.121 5.075 1.00 94.69 243 ARG A O 1
ATOM 1949 N N . ILE A 1 244 ? 0.761 -5.739 5.859 1.00 95.31 244 ILE A N 1
ATOM 1950 C CA . ILE A 1 244 ? 1.509 -4.609 5.308 1.00 95.31 244 ILE A CA 1
ATOM 1951 C C . ILE A 1 244 ? 2.276 -5.046 4.061 1.00 95.31 244 ILE A C 1
ATOM 1953 O O . ILE A 1 244 ? 2.908 -6.101 4.056 1.00 95.31 244 ILE A O 1
ATOM 1957 N N . TYR A 1 245 ? 2.228 -4.209 3.031 1.00 93.62 245 TYR A N 1
ATOM 1958 C CA . TYR A 1 245 ? 2.952 -4.373 1.777 1.00 93.62 245 TYR A CA 1
ATOM 1959 C C . TYR A 1 245 ? 3.801 -3.138 1.517 1.00 93.62 245 TYR A C 1
ATOM 1961 O O . TYR A 1 245 ? 3.375 -2.008 1.788 1.00 93.62 245 TYR A O 1
ATOM 1969 N N . ALA A 1 246 ? 5.006 -3.347 0.998 1.00 92.62 246 ALA A N 1
ATOM 1970 C CA . ALA A 1 246 ? 5.864 -2.247 0.597 1.00 92.62 246 ALA A CA 1
ATOM 1971 C C . ALA A 1 246 ? 5.285 -1.534 -0.635 1.00 92.62 246 ALA A C 1
ATOM 1973 O O . ALA A 1 246 ? 4.617 -2.142 -1.474 1.00 92.62 246 ALA A O 1
ATOM 1974 N N . ALA A 1 247 ? 5.576 -0.235 -0.732 1.00 94.00 247 ALA A N 1
ATOM 1975 C CA . ALA A 1 247 ? 5.070 0.684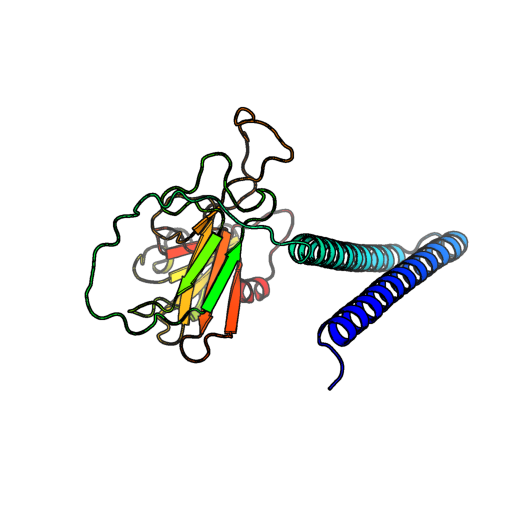 -1.746 1.00 94.00 247 ALA A CA 1
ATOM 1976 C C . ALA A 1 247 ? 3.536 0.842 -1.765 1.00 94.00 247 ALA A C 1
ATOM 1978 O O . ALA A 1 247 ? 2.770 -0.006 -1.302 1.00 94.00 247 ALA A O 1
ATOM 1979 N N . GLY A 1 248 ? 3.083 1.971 -2.301 1.00 94.56 248 GLY A N 1
ATOM 1980 C CA . GLY A 1 248 ? 1.679 2.225 -2.614 1.00 94.56 248 GLY A CA 1
ATOM 1981 C C . GLY A 1 248 ? 1.503 2.575 -4.083 1.00 94.56 248 GLY A C 1
ATOM 1982 O O . GLY A 1 248 ? 2.442 3.046 -4.724 1.00 94.56 248 GLY A O 1
ATOM 1983 N N . PHE A 1 249 ? 0.304 2.334 -4.599 1.00 95.00 249 PHE 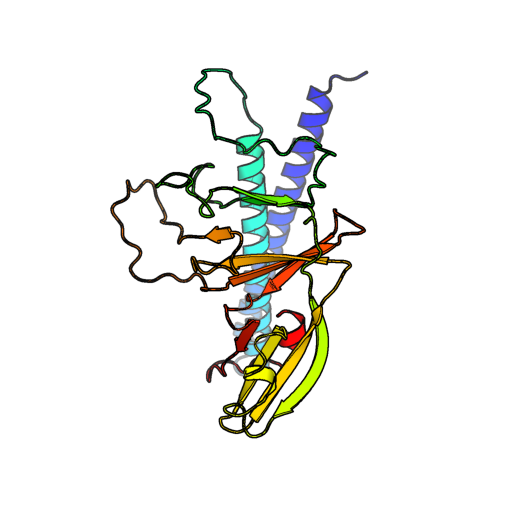A N 1
ATOM 1984 C CA . PHE A 1 249 ? -0.076 2.734 -5.942 1.00 95.00 249 PHE A CA 1
ATOM 1985 C C . PHE A 1 249 ? -0.136 4.254 -6.043 1.00 95.00 249 PHE A C 1
ATOM 1987 O O . PHE A 1 249 ? -0.676 4.931 -5.159 1.00 95.00 249 PHE A O 1
ATOM 1994 N N . ASP A 1 250 ? 0.415 4.774 -7.131 1.00 92.81 250 ASP A N 1
ATOM 1995 C CA . ASP A 1 250 ? 0.301 6.180 -7.479 1.00 92.81 250 ASP A CA 1
ATOM 1996 C C . ASP A 1 250 ? -1.088 6.529 -8.045 1.00 92.81 250 ASP A C 1
ATOM 1998 O O . ASP A 1 250 ? -2.020 5.722 -8.061 1.00 92.81 250 ASP A O 1
ATOM 2002 N N . THR A 1 251 ? -1.247 7.768 -8.505 1.00 91.31 251 THR A N 1
ATOM 2003 C CA . THR A 1 251 ? -2.482 8.254 -9.141 1.00 91.31 251 THR A CA 1
ATOM 2004 C C . THR A 1 251 ? -2.824 7.538 -10.447 1.00 91.31 251 THR A C 1
ATOM 2006 O O . THR A 1 251 ? -3.984 7.554 -10.850 1.00 91.31 251 THR A O 1
ATOM 2009 N N . SER A 1 252 ? -1.854 6.865 -11.070 1.00 89.56 252 SER A N 1
ATOM 2010 C CA . SER A 1 252 ? -2.055 6.015 -12.249 1.00 89.56 252 SER A CA 1
ATOM 2011 C C . SER A 1 252 ? -2.323 4.555 -11.871 1.00 89.56 252 SER A C 1
ATOM 2013 O O . SER A 1 252 ? -2.291 3.690 -12.739 1.00 89.56 252 SER A O 1
ATOM 2015 N N . LYS A 1 253 ? -2.569 4.268 -10.582 1.00 92.75 253 LYS A N 1
ATOM 2016 C CA . LYS A 1 253 ? -2.761 2.918 -10.032 1.00 92.75 253 LYS A CA 1
ATOM 2017 C C . LYS A 1 253 ? -1.564 1.988 -10.254 1.00 92.75 253 LYS A C 1
ATOM 2019 O O . LYS A 1 253 ? -1.713 0.766 -10.244 1.00 92.75 253 LYS A O 1
ATOM 2024 N N . ASN A 1 254 ? -0.361 2.545 -10.391 1.00 91.44 254 ASN A N 1
ATOM 2025 C CA . ASN A 1 254 ? 0.844 1.778 -10.678 1.00 91.44 254 ASN A CA 1
ATOM 2026 C C . ASN A 1 254 ? 1.860 1.858 -9.529 1.00 91.44 254 ASN A C 1
ATOM 2028 O O . ASN A 1 254 ? 1.962 2.857 -8.817 1.00 91.44 254 ASN A O 1
ATOM 2032 N N . ILE A 1 255 ? 2.647 0.794 -9.369 1.00 91.75 255 ILE A N 1
ATOM 2033 C CA . ILE A 1 255 ? 3.873 0.786 -8.566 1.00 91.75 255 ILE A CA 1
ATOM 2034 C C . ILE A 1 255 ? 5.041 0.543 -9.507 1.00 91.75 255 ILE A C 1
ATOM 2036 O O . ILE A 1 255 ? 5.158 -0.525 -10.106 1.00 91.75 255 ILE A O 1
ATOM 2040 N N . PHE A 1 256 ? 5.939 1.518 -9.610 1.00 87.69 256 PHE A N 1
ATOM 2041 C CA . PHE A 1 256 ? 7.134 1.389 -10.430 1.00 87.69 256 PHE A CA 1
ATOM 2042 C C . PHE A 1 256 ? 8.348 0.978 -9.594 1.00 87.69 256 PHE A C 1
ATOM 2044 O O . PHE A 1 256 ? 8.783 1.697 -8.693 1.00 87.69 256 PHE A O 1
ATOM 2051 N N . LEU A 1 257 ? 8.933 -0.166 -9.942 1.00 84.62 257 LEU A N 1
ATOM 2052 C CA . LEU A 1 257 ? 10.157 -0.690 -9.351 1.00 84.62 257 LEU A CA 1
ATOM 2053 C C . LEU A 1 257 ? 11.270 -0.648 -10.405 1.00 84.62 257 LEU A C 1
ATOM 2055 O O . LEU A 1 257 ? 11.329 -1.468 -11.327 1.00 84.62 257 LEU A O 1
ATOM 2059 N N . GLY A 1 258 ? 12.152 0.343 -10.278 1.00 76.56 258 GLY A N 1
ATOM 2060 C CA . GLY A 1 258 ? 13.323 0.492 -11.139 1.00 76.56 258 GLY A CA 1
ATOM 2061 C C . GLY A 1 258 ? 14.474 -0.438 -10.742 1.00 76.56 258 GLY A C 1
ATOM 2062 O O . GLY A 1 258 ? 14.608 -0.835 -9.584 1.00 76.56 258 GLY A O 1
ATOM 2063 N N . VAL A 1 259 ? 15.360 -0.743 -11.694 1.00 65.50 259 VAL A N 1
ATOM 2064 C CA . VAL A 1 259 ? 16.600 -1.479 -11.409 1.00 65.50 259 VAL A CA 1
ATOM 2065 C C . VAL A 1 259 ? 17.571 -0.555 -10.673 1.00 65.50 259 VAL A C 1
ATOM 2067 O O . VAL A 1 259 ? 18.079 0.406 -11.252 1.00 65.50 259 VAL A O 1
ATOM 2070 N N . SER A 1 260 ? 17.900 -0.864 -9.419 1.00 58.44 260 SER A N 1
ATOM 2071 C CA . SER A 1 260 ? 19.099 -0.302 -8.794 1.00 58.44 260 SER A CA 1
ATOM 2072 C C . SER A 1 260 ? 20.304 -1.133 -9.224 1.00 58.44 260 SER A C 1
ATOM 2074 O O . SER A 1 260 ? 20.381 -2.320 -8.917 1.00 58.44 260 SER A O 1
ATOM 2076 N N . LYS A 1 261 ? 21.276 -0.518 -9.913 1.00 53.22 261 LYS A N 1
ATOM 2077 C CA . LYS A 1 261 ? 22.501 -1.209 -10.370 1.00 53.22 261 LYS A CA 1
ATOM 2078 C C . LYS A 1 261 ? 23.304 -1.857 -9.233 1.00 53.22 261 LYS A C 1
ATOM 2080 O O . LYS A 1 261 ? 24.155 -2.691 -9.509 1.00 53.22 261 LYS A O 1
ATOM 2085 N N . ARG A 1 262 ? 23.071 -1.454 -7.977 1.00 51.97 262 ARG A N 1
ATOM 2086 C CA . ARG A 1 262 ? 23.821 -1.945 -6.812 1.00 51.97 262 ARG A CA 1
ATOM 2087 C C . ARG A 1 262 ? 23.236 -3.218 -6.198 1.00 51.97 262 ARG A C 1
ATOM 2089 O O . ARG A 1 262 ? 24.009 -3.997 -5.661 1.00 51.97 262 ARG A O 1
ATOM 2096 N N . HIS A 1 263 ? 21.927 -3.460 -6.317 1.00 55.66 263 HIS A N 1
ATOM 2097 C CA . HIS A 1 263 ? 21.279 -4.665 -5.789 1.00 55.66 263 HIS A CA 1
ATOM 2098 C C . HIS A 1 263 ? 20.118 -5.102 -6.696 1.00 55.66 263 HIS A C 1
ATOM 2100 O O . HIS A 1 263 ? 19.063 -4.461 -6.672 1.00 55.66 263 HIS A O 1
ATOM 2106 N N . PRO A 1 264 ? 20.281 -6.172 -7.498 1.00 57.84 264 PRO A N 1
ATOM 2107 C CA . PRO A 1 264 ? 19.175 -6.731 -8.259 1.00 57.84 264 PRO A CA 1
ATOM 2108 C C . PRO A 1 264 ? 18.120 -7.283 -7.295 1.00 57.84 264 PRO A C 1
ATOM 2110 O O . PRO A 1 264 ? 18.409 -8.103 -6.425 1.00 57.84 264 PRO A O 1
ATOM 2113 N N . ILE A 1 265 ? 16.889 -6.801 -7.438 1.00 60.50 265 ILE A N 1
ATOM 2114 C CA . ILE A 1 265 ? 15.742 -7.254 -6.654 1.00 60.50 265 ILE A CA 1
ATOM 2115 C C . ILE A 1 265 ? 15.294 -8.609 -7.223 1.00 60.50 265 ILE A C 1
ATOM 2117 O O . ILE A 1 265 ? 15.065 -8.743 -8.420 1.00 60.50 265 ILE A O 1
ATOM 2121 N N . SER A 1 266 ? 15.188 -9.643 -6.387 1.00 64.75 266 SER A N 1
ATOM 2122 C CA . SER A 1 266 ? 14.649 -10.935 -6.838 1.00 64.75 266 SER A CA 1
ATOM 2123 C C . SER A 1 266 ? 13.175 -10.790 -7.226 1.00 64.75 266 SER A C 1
ATOM 2125 O O . SER A 1 266 ? 12.438 -10.075 -6.555 1.00 64.75 266 SER A O 1
ATOM 2127 N N . ILE A 1 267 ? 12.708 -11.529 -8.238 1.00 63.75 267 ILE A N 1
ATOM 2128 C CA . ILE A 1 267 ? 11.274 -11.624 -8.583 1.00 63.75 267 ILE A CA 1
ATOM 2129 C C . ILE A 1 267 ? 10.426 -12.015 -7.363 1.00 63.75 267 ILE A C 1
ATOM 2131 O O . ILE A 1 267 ? 9.299 -11.550 -7.227 1.00 63.75 267 ILE A O 1
ATOM 2135 N N . ASN A 1 268 ? 10.980 -12.789 -6.425 1.00 66.25 268 ASN A N 1
ATOM 2136 C CA . ASN A 1 268 ? 10.290 -13.153 -5.185 1.00 66.25 268 ASN A CA 1
ATOM 2137 C C . ASN A 1 268 ? 9.991 -11.947 -4.280 1.00 66.25 268 ASN A C 1
ATOM 2139 O O . ASN A 1 268 ? 9.086 -12.021 -3.453 1.00 66.25 268 ASN A O 1
ATOM 2143 N N . ALA A 1 269 ? 10.709 -10.831 -4.439 1.00 65.38 269 ALA A N 1
ATOM 2144 C CA . ALA A 1 269 ? 10.419 -9.592 -3.726 1.00 65.38 269 ALA A CA 1
ATOM 2145 C C . ALA A 1 269 ? 9.055 -9.001 -4.119 1.00 65.38 269 ALA A C 1
ATOM 2147 O O . ALA A 1 269 ? 8.452 -8.307 -3.307 1.00 65.38 269 ALA A O 1
ATOM 2148 N N . LEU A 1 270 ? 8.528 -9.338 -5.305 1.00 65.56 270 LEU A N 1
ATOM 2149 C CA . LEU A 1 270 ? 7.176 -8.959 -5.736 1.00 65.56 270 LEU A CA 1
ATOM 2150 C C . LEU A 1 270 ? 6.071 -9.610 -4.894 1.00 65.56 270 LEU A C 1
ATOM 2152 O O . LEU A 1 270 ? 4.917 -9.246 -5.038 1.00 65.56 270 LEU A O 1
ATOM 2156 N N . ASN A 1 271 ? 6.387 -10.573 -4.024 1.00 67.06 271 ASN A N 1
ATOM 2157 C CA . ASN A 1 271 ? 5.411 -11.092 -3.062 1.00 67.06 271 ASN A CA 1
ATOM 2158 C C . ASN A 1 271 ? 5.255 -10.180 -1.831 1.00 67.06 271 ASN A C 1
ATOM 2160 O O . ASN A 1 271 ? 4.308 -10.343 -1.068 1.00 67.06 271 ASN A O 1
ATOM 2164 N N . TYR A 1 272 ? 6.199 -9.257 -1.620 1.00 63.03 272 TYR A N 1
ATOM 2165 C CA . TYR A 1 272 ? 6.225 -8.317 -0.492 1.00 63.03 272 TYR A CA 1
ATOM 2166 C C . TYR A 1 272 ? 5.880 -6.879 -0.911 1.00 63.03 272 TYR A C 1
ATOM 2168 O O . TYR A 1 272 ? 5.789 -5.991 -0.057 1.00 63.03 272 TYR A O 1
ATOM 2176 N N . VAL A 1 273 ? 5.700 -6.667 -2.217 1.00 59.31 273 VAL A N 1
ATOM 2177 C CA . VAL A 1 273 ? 5.114 -5.475 -2.835 1.00 59.31 273 VAL A CA 1
ATOM 2178 C C . VAL A 1 273 ? 3.722 -5.875 -3.287 1.00 59.31 273 VAL A C 1
ATOM 2180 O O . VAL A 1 273 ? 2.749 -5.411 -2.671 1.00 59.31 273 VAL A O 1
#